Protein AF-0000000073184827 (afdb_homodimer)

Organism: 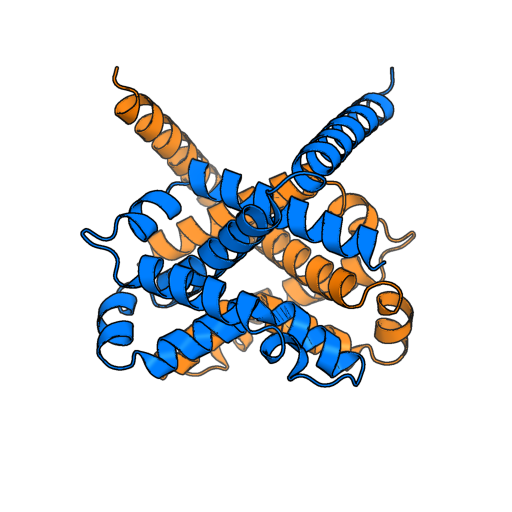Anisakis simplex (NCBI:txid6269)

Solvent-accessible surface area (backbone atoms only — not comparable to full-atom values): 14728 Å² total; per-residue (Å²): 130,51,72,65,51,53,52,48,50,51,47,45,48,50,45,46,48,45,47,57,52,51,70,54,93,42,69,62,55,29,52,47,27,39,32,45,53,34,35,50,48,52,40,50,55,37,37,85,47,28,66,60,44,38,70,77,38,46,66,64,46,50,52,53,34,52,48,56,59,40,38,59,61,33,50,31,21,52,75,70,70,40,71,56,58,54,68,70,67,38,54,67,58,51,51,51,42,46,53,46,40,46,35,46,76,64,31,77,89,37,46,52,40,61,53,49,67,35,65,74,48,39,44,52,33,45,46,38,29,49,52,43,50,54,48,52,40,61,70,72,80,132,51,73,64,52,53,53,48,50,50,46,46,47,50,46,47,48,45,47,56,51,50,71,50,94,43,66,62,55,30,51,45,28,38,32,44,53,35,35,52,47,51,40,53,54,38,38,88,46,29,67,61,43,40,70,76,37,46,65,63,47,49,50,52,34,51,48,57,57,42,38,60,61,35,51,32,21,52,74,70,70,40,71,56,60,55,67,71,66,38,54,67,57,52,50,53,42,47,52,45,42,47,37,46,76,62,30,78,90,38,46,52,40,62,54,49,68,35,63,73,48,38,44,53,32,46,44,39,28,49,52,43,49,53,48,51,39,60,72,72,79

InterPro domains:
  IPR007866 TRIC channel [PF05197] (48-138)
  IPR007866 TRIC channel [PTHR12454] (13-138)

Structure (mmCIF, N/CA/C/O backbone):
data_AF-0000000073184827-model_v1
#
loop_
_entity.id
_entity.type
_entity.pdbx_description
1 polymer 'Trimeric intracellular cation channel type B'
#
loop_
_atom_site.group_PDB
_atom_site.id
_atom_site.type_symbol
_atom_site.label_atom_id
_atom_site.label_alt_id
_atom_site.label_comp_id
_atom_site.label_asym_id
_atom_site.label_entity_id
_atom_site.label_seq_id
_atom_site.pdbx_PDB_ins_code
_atom_site.Cartn_x
_atom_site.Cartn_y
_atom_site.Cartn_z
_atom_site.occupancy
_atom_site.B_iso_or_equiv
_atom_site.auth_seq_id
_atom_site.auth_c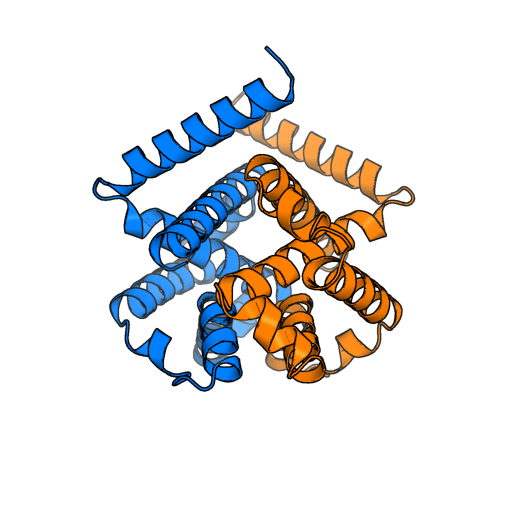omp_id
_atom_site.auth_asym_id
_atom_site.auth_atom_id
_atom_site.pdbx_PDB_model_num
ATOM 1 N N . MET A 1 1 ? 21.312 8.57 28.984 1 40.38 1 MET A N 1
ATOM 2 C CA . MET A 1 1 ? 20.766 8.773 27.656 1 40.38 1 MET A CA 1
ATOM 3 C C . MET A 1 1 ? 19.375 8.141 27.531 1 40.38 1 MET A C 1
ATOM 5 O O . MET A 1 1 ? 19.234 6.926 27.688 1 40.38 1 MET A O 1
ATOM 9 N N . SER A 1 2 ? 18.328 8.914 27.562 1 51.22 2 SER A N 1
ATOM 10 C CA . SER A 1 2 ? 16.953 8.445 27.688 1 51.22 2 SER A CA 1
ATOM 11 C C . SER A 1 2 ? 16.516 7.66 26.469 1 51.22 2 SER A C 1
ATOM 13 O O . SER A 1 2 ? 17.125 7.785 25.391 1 51.22 2 SER A O 1
ATOM 15 N N . LEU A 1 3 ? 15.703 6.738 26.703 1 51.06 3 LEU A N 1
ATOM 16 C CA . LEU A 1 3 ? 15.125 5.922 25.641 1 51.06 3 LEU A CA 1
ATOM 17 C C . LEU A 1 3 ? 14.727 6.785 24.453 1 51.06 3 LEU A C 1
ATOM 19 O O . LEU A 1 3 ? 14.898 6.383 23.297 1 51.06 3 LEU A O 1
ATOM 23 N N . VAL A 1 4 ? 14.312 7.965 24.781 1 53.03 4 VAL A N 1
ATOM 24 C CA . VAL A 1 4 ? 13.93 8.914 23.734 1 53.03 4 VAL A CA 1
ATOM 25 C C . VAL A 1 4 ? 15.164 9.375 22.969 1 53.03 4 VAL A C 1
ATOM 27 O O . VAL A 1 4 ? 15.133 9.484 21.75 1 53.03 4 VAL A O 1
ATOM 30 N N . ASP A 1 5 ? 16.219 9.523 23.641 1 52.28 5 ASP A N 1
ATOM 31 C CA . ASP A 1 5 ? 17.469 9.961 23 1 52.28 5 ASP A CA 1
ATOM 32 C C . ASP A 1 5 ? 18.047 8.859 22.125 1 52.28 5 ASP A C 1
ATOM 34 O O . ASP A 1 5 ? 18.578 9.133 21.047 1 52.28 5 ASP A O 1
ATOM 38 N N . SER A 1 6 ? 17.953 7.742 22.547 1 51.34 6 SER A N 1
ATOM 39 C CA . SER A 1 6 ? 18.422 6.605 21.75 1 51.34 6 SER A CA 1
ATOM 40 C C . SER A 1 6 ? 17.578 6.406 20.5 1 51.34 6 SER A C 1
ATOM 42 O O . SER A 1 6 ? 18.094 6.145 19.422 1 51.34 6 SER A O 1
ATOM 44 N N . PHE A 1 7 ? 16.375 6.574 20.688 1 51.59 7 PHE A N 1
ATOM 45 C CA . PHE A 1 7 ? 15.453 6.48 19.562 1 51.59 7 PHE A CA 1
ATOM 46 C C . PHE A 1 7 ? 15.688 7.613 18.578 1 51.59 7 PHE A C 1
ATOM 48 O O . PHE A 1 7 ? 15.625 7.406 17.359 1 51.59 7 PHE A O 1
ATOM 55 N N . ARG A 1 8 ? 15.969 8.805 18.969 1 55.53 8 ARG A N 1
ATOM 56 C CA . ARG A 1 8 ? 16.281 9.945 18.109 1 55.53 8 ARG A CA 1
ATOM 57 C C . ARG A 1 8 ? 17.594 9.711 17.359 1 55.53 8 ARG A C 1
ATOM 59 O O . ARG A 1 8 ? 17.703 10.047 16.188 1 55.53 8 ARG A O 1
ATOM 66 N N . VAL A 1 9 ? 18.562 9.25 18.016 1 54.84 9 VAL A N 1
ATOM 67 C CA . VAL A 1 9 ? 19.859 8.984 17.391 1 54.84 9 VAL A CA 1
ATOM 68 C C . VAL A 1 9 ? 19.703 7.902 16.328 1 54.84 9 VAL A C 1
ATOM 70 O O . VAL A 1 9 ? 20.266 8.008 15.227 1 54.84 9 VAL A O 1
ATOM 73 N N . ASP A 1 10 ? 18.969 6.965 16.609 1 53.34 10 ASP A N 1
ATOM 74 C CA . ASP A 1 10 ? 18.766 5.91 15.617 1 53.34 10 ASP A CA 1
ATOM 75 C C . ASP A 1 10 ? 17.953 6.422 14.43 1 53.34 10 ASP A C 1
ATOM 77 O O . ASP A 1 10 ? 18.219 6.047 13.289 1 53.34 10 ASP A O 1
ATOM 81 N N . GLN A 1 11 ? 17.031 7.285 14.75 1 52.72 11 GLN A N 1
ATOM 82 C CA . GLN A 1 11 ? 16.312 7.945 13.664 1 52.72 11 GLN A CA 1
ATOM 83 C C . GLN A 1 11 ? 17.25 8.844 12.859 1 52.72 11 GLN A C 1
ATOM 85 O O . GLN A 1 11 ? 17.156 8.906 11.633 1 52.72 11 GLN A O 1
ATOM 90 N N . GLU A 1 12 ? 18.109 9.57 13.578 1 55.16 12 GLU A N 1
ATOM 91 C CA . GLU A 1 12 ? 19.078 10.422 12.906 1 55.16 12 GLU A CA 1
ATOM 92 C C . GLU A 1 12 ? 20.062 9.586 12.086 1 55.16 12 GLU A C 1
ATOM 94 O O . GLU A 1 12 ? 20.453 9.977 10.984 1 55.16 12 GLU A O 1
ATOM 99 N N . ILE A 1 13 ? 20.469 8.523 12.609 1 51.62 13 ILE A N 1
ATOM 100 C CA . ILE A 1 13 ? 21.359 7.645 11.859 1 51.62 13 ILE A CA 1
ATOM 101 C C . ILE A 1 13 ? 20.609 7.086 10.641 1 51.62 13 ILE A C 1
ATOM 103 O O . ILE A 1 13 ? 21.172 7.016 9.547 1 51.62 13 ILE A O 1
ATOM 107 N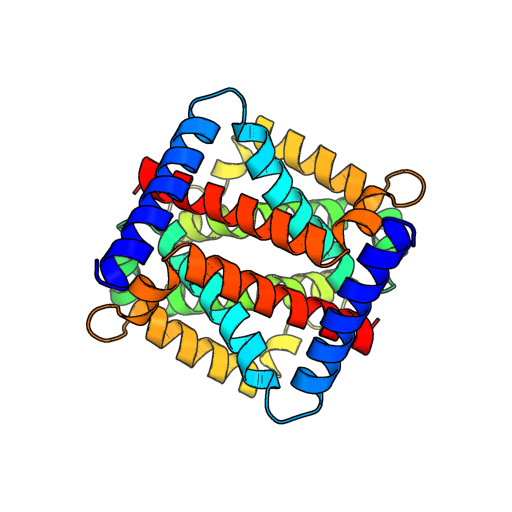 N . LEU A 1 14 ? 19.422 6.648 10.922 1 50.12 14 LEU A N 1
ATOM 108 C CA . LEU A 1 14 ? 18.641 6.156 9.797 1 50.12 14 LEU A CA 1
ATOM 109 C C . LEU A 1 14 ? 18.359 7.277 8.797 1 50.12 14 LEU A C 1
ATOM 111 O O . LEU A 1 14 ? 18.453 7.074 7.586 1 50.12 14 LEU A O 1
ATOM 115 N N . LEU A 1 15 ? 18.078 8.484 9.305 1 52.5 15 LEU A N 1
ATOM 116 C CA . LEU A 1 15 ? 17.891 9.625 8.414 1 52.5 15 LEU A CA 1
ATOM 117 C C . LEU A 1 15 ? 19.219 10.023 7.766 1 52.5 15 LEU A C 1
ATOM 119 O O . LEU A 1 15 ? 19.266 10.367 6.582 1 52.5 15 LEU A O 1
ATOM 123 N N . ASN A 1 16 ? 20.172 10.109 8.555 1 54.19 16 ASN A N 1
ATOM 124 C CA . ASN A 1 16 ? 21.469 10.414 7.977 1 54.19 16 ASN A CA 1
ATOM 125 C C . ASN A 1 16 ? 21.922 9.328 6.996 1 54.19 16 ASN A C 1
ATOM 127 O O . ASN A 1 16 ? 22.484 9.633 5.945 1 54.19 16 ASN A O 1
ATOM 131 N N . ALA A 1 17 ? 21.75 8.117 7.402 1 47.59 17 ALA A N 1
ATOM 132 C CA . ALA A 1 17 ? 22.047 7.047 6.449 1 47.59 17 ALA A CA 1
ATOM 133 C C . ALA A 1 17 ? 21.141 7.137 5.227 1 47.59 17 ALA A C 1
ATOM 135 O O . ALA A 1 17 ? 21.578 6.902 4.098 1 47.59 17 ALA A O 1
ATOM 136 N N . ALA A 1 18 ? 19.891 7.414 5.492 1 48.22 18 ALA A N 1
ATOM 137 C CA . ALA A 1 18 ? 18.984 7.68 4.375 1 48.22 18 ALA A CA 1
ATOM 138 C C . ALA A 1 18 ? 19.453 8.891 3.574 1 48.22 18 ALA A C 1
ATOM 140 O O . ALA A 1 18 ? 19.422 8.875 2.342 1 48.22 18 ALA A O 1
ATOM 141 N N . SER A 1 19 ? 19.797 9.984 4.195 1 50.28 19 SER A N 1
ATOM 142 C CA . SER A 1 19 ? 20.344 11.148 3.504 1 50.28 19 SER A CA 1
ATOM 143 C C . SER A 1 19 ? 21.578 10.789 2.691 1 50.28 19 SER A C 1
ATOM 145 O O . SER A 1 19 ? 21.781 11.305 1.591 1 50.28 19 SER A O 1
ATOM 147 N N . ARG A 1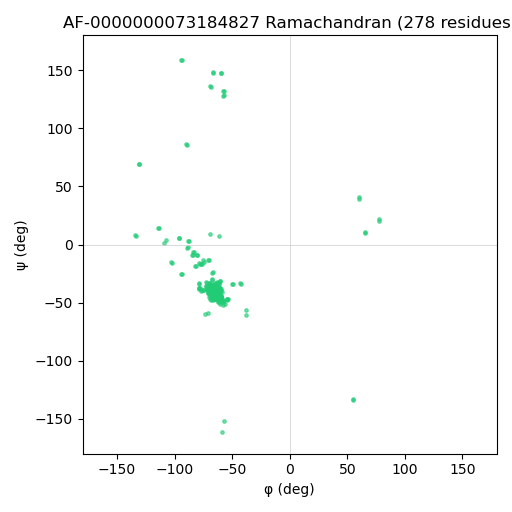 20 ? 22.5 10.148 3.305 1 44.34 20 ARG A N 1
ATOM 148 C CA . ARG A 1 20 ? 23.703 9.734 2.576 1 44.34 20 ARG A CA 1
ATOM 149 C C . ARG A 1 20 ? 23.344 8.766 1.454 1 44.34 20 ARG A C 1
ATOM 151 O O . ARG A 1 20 ? 23.906 8.844 0.358 1 44.34 20 ARG A O 1
ATOM 158 N N . VAL A 1 21 ? 22.578 7.828 1.717 1 46.47 21 VAL A N 1
ATOM 159 C CA . VAL A 1 21 ? 22.172 6.906 0.662 1 46.47 21 VAL A CA 1
ATOM 160 C C . VAL A 1 21 ? 21.375 7.652 -0.403 1 46.47 21 VAL A C 1
ATOM 162 O O . VAL A 1 21 ? 21.453 7.336 -1.591 1 46.47 21 VAL A O 1
ATOM 165 N N . GLN A 1 22 ? 20.609 8.703 -0.053 1 45.56 22 GLN A N 1
ATOM 166 C CA . GLN A 1 22 ? 19.812 9.508 -0.982 1 45.56 22 GLN A CA 1
ATOM 167 C C . GLN A 1 22 ? 20.719 10.414 -1.819 1 45.56 22 GLN A C 1
ATOM 169 O O . GLN A 1 22 ? 20.359 10.781 -2.941 1 45.56 22 GLN A O 1
ATOM 174 N N . ARG A 1 23 ? 21.516 11.328 -1.162 1 45.41 23 ARG A N 1
ATOM 175 C CA . ARG A 1 23 ? 22.359 12.141 -2.027 1 45.41 23 ARG A CA 1
ATOM 176 C C . ARG A 1 23 ? 22.906 11.32 -3.191 1 45.41 23 ARG A C 1
ATOM 178 O O . ARG A 1 23 ? 23.172 11.859 -4.266 1 45.41 23 ARG A O 1
ATOM 185 N N . LEU A 1 24 ? 23.641 10.297 -2.975 1 44.91 24 LEU A N 1
ATOM 186 C CA . LEU A 1 24 ? 24.188 9.727 -4.203 1 44.91 24 LEU A CA 1
ATOM 187 C C . LEU A 1 24 ? 23.078 9.352 -5.168 1 44.91 24 LEU A C 1
ATOM 189 O O . LEU A 1 24 ? 21.906 9.336 -4.793 1 44.91 24 LEU A O 1
ATOM 193 N N . LYS A 1 25 ? 23.266 8.203 -6.199 1 45.34 25 LYS A N 1
ATOM 194 C CA . LYS A 1 25 ? 22.797 7.457 -7.359 1 45.34 25 LYS A CA 1
ATOM 195 C C . LYS A 1 25 ? 21.547 6.645 -7.023 1 45.34 25 LYS A C 1
ATOM 197 O O . LYS A 1 25 ? 21.062 5.879 -7.852 1 45.34 25 LYS A O 1
ATOM 202 N N . MET A 1 26 ? 20.734 6.684 -5.812 1 51.38 26 MET A N 1
ATOM 203 C CA . MET A 1 26 ? 19.984 5.531 -5.324 1 51.38 26 MET A CA 1
ATOM 204 C C . MET A 1 26 ? 18.484 5.75 -5.508 1 51.38 26 MET A C 1
ATOM 206 O O . MET A 1 26 ? 17.672 4.949 -5.039 1 51.38 26 MET A O 1
ATOM 210 N N . PHE A 1 27 ? 17.938 6.758 -6.035 1 57 27 PHE A N 1
ATOM 211 C CA . PHE A 1 27 ? 16.547 7.094 -6.273 1 57 27 PHE A CA 1
ATOM 212 C C . PHE A 1 27 ? 15.82 5.938 -6.941 1 57 27 PHE A C 1
ATOM 214 O O . PHE A 1 27 ? 14.703 5.59 -6.551 1 57 27 PHE A O 1
ATOM 221 N N . PRO A 1 28 ? 16.594 5.266 -7.766 1 67.75 28 PRO A N 1
ATOM 222 C CA . PRO A 1 28 ? 15.773 4.27 -8.461 1 67.75 28 PRO A CA 1
ATOM 223 C C . PRO A 1 28 ? 15.5 3.035 -7.605 1 67.75 28 PRO A C 1
ATOM 225 O O . PRO A 1 28 ? 14.477 2.363 -7.801 1 67.75 28 PRO A O 1
ATOM 228 N N . TYR A 1 29 ? 16.297 2.861 -6.5 1 78.44 29 TYR A N 1
ATOM 229 C CA . TYR A 1 29 ? 16.141 1.618 -5.75 1 78.44 29 TYR A CA 1
ATOM 230 C C . TYR A 1 29 ? 14.914 1.679 -4.844 1 78.44 29 TYR A C 1
ATOM 232 O O . TYR A 1 29 ? 14.195 0.687 -4.691 1 78.44 29 TYR A O 1
ATOM 240 N N . PHE A 1 30 ? 14.688 2.885 -4.371 1 83.88 30 PHE A N 1
ATOM 241 C CA . PHE A 1 30 ? 13.531 3.018 -3.486 1 83.88 30 PHE A CA 1
ATOM 242 C C . PHE A 1 30 ? 12.234 2.873 -4.266 1 83.88 30 PHE A C 1
ATOM 244 O O . PHE A 1 30 ? 11.281 2.246 -3.789 1 83.88 30 PHE A O 1
ATOM 251 N N . ASP A 1 31 ? 12.281 3.402 -5.453 1 87.94 31 ASP A N 1
ATOM 252 C CA . ASP A 1 31 ? 11.109 3.268 -6.312 1 87.94 31 ASP A CA 1
ATOM 253 C C . ASP A 1 31 ? 10.898 1.815 -6.738 1 87.94 31 ASP A C 1
ATOM 255 O O . ASP A 1 31 ? 9.766 1.339 -6.809 1 87.94 31 ASP A O 1
ATOM 259 N N . ILE A 1 32 ? 11.977 1.186 -6.945 1 92.19 32 ILE A N 1
ATOM 260 C CA . ILE A 1 32 ? 11.922 -0.212 -7.359 1 92.19 32 ILE A CA 1
ATOM 261 C C . ILE A 1 32 ? 11.305 -1.056 -6.246 1 92.19 32 ILE A C 1
ATOM 263 O O . ILE A 1 32 ? 10.453 -1.908 -6.504 1 92.19 32 ILE A O 1
ATOM 267 N N . ALA A 1 33 ? 11.758 -0.78 -5.047 1 91.5 33 ALA A N 1
ATOM 268 C CA . ALA A 1 33 ? 11.211 -1.516 -3.912 1 91.5 33 ALA A CA 1
ATOM 269 C C . ALA A 1 33 ? 9.703 -1.305 -3.801 1 91.5 33 ALA A C 1
ATOM 271 O O . ALA A 1 33 ? 8.945 -2.26 -3.592 1 91.5 33 ALA A O 1
ATOM 272 N N . HIS A 1 34 ? 9.297 -0.054 -3.932 1 90.5 34 HIS A N 1
ATOM 273 C CA . HIS A 1 34 ? 7.875 0.279 -3.889 1 90.5 34 HIS A CA 1
ATOM 274 C C . HIS A 1 34 ? 7.109 -0.432 -5 1 90.5 34 HIS A C 1
ATOM 276 O O . HIS A 1 34 ? 6.074 -1.051 -4.746 1 90.5 34 HIS A O 1
ATOM 282 N N . TYR A 1 35 ? 7.645 -0.425 -6.16 1 94.19 35 TYR A N 1
ATOM 283 C CA . TYR A 1 35 ? 6.961 -1.03 -7.301 1 94.19 35 TYR A CA 1
ATOM 284 C C . TYR A 1 35 ? 6.906 -2.547 -7.16 1 94.19 35 TYR A C 1
ATOM 286 O O . TYR A 1 35 ? 5.918 -3.176 -7.543 1 94.19 35 TYR A O 1
ATOM 294 N N . ILE A 1 36 ? 7.926 -3.137 -6.664 1 94.88 36 ILE A N 1
ATOM 295 C CA . ILE A 1 36 ? 7.938 -4.578 -6.441 1 94.88 36 ILE A CA 1
ATOM 296 C C . ILE A 1 36 ? 6.848 -4.949 -5.434 1 94.88 36 ILE A C 1
ATOM 298 O O . ILE A 1 36 ? 6.047 -5.852 -5.684 1 94.88 36 ILE A O 1
ATOM 302 N N . LEU A 1 37 ? 6.77 -4.242 -4.387 1 92.62 37 LEU A N 1
ATOM 303 C CA . LEU A 1 37 ? 5.816 -4.547 -3.322 1 92.62 37 LEU A CA 1
ATOM 304 C C . LEU A 1 37 ? 4.383 -4.422 -3.826 1 92.62 37 LEU A C 1
ATOM 306 O O . LEU A 1 37 ? 3.537 -5.27 -3.523 1 92.62 37 LEU A O 1
ATOM 310 N N . MET A 1 38 ? 4.109 -3.436 -4.598 1 93.19 38 MET A N 1
ATOM 311 C CA . MET A 1 38 ? 2.758 -3.236 -5.105 1 93.19 38 MET A CA 1
ATOM 312 C C . MET A 1 38 ? 2.4 -4.305 -6.133 1 93.19 38 MET A C 1
ATOM 314 O O . MET A 1 38 ? 1.287 -4.832 -6.129 1 93.19 38 MET A O 1
ATOM 318 N N . SER A 1 39 ? 3.357 -4.605 -6.98 1 95.06 39 SER A N 1
ATOM 319 C CA . SER A 1 39 ? 3.105 -5.602 -8.016 1 95.06 39 SER A CA 1
ATOM 320 C C . SER A 1 39 ? 2.902 -6.988 -7.414 1 95.06 39 SER A C 1
ATOM 322 O O . SER A 1 39 ? 2.014 -7.73 -7.836 1 95.06 39 SER A O 1
ATOM 324 N N . ILE A 1 40 ? 3.719 -7.32 -6.434 1 93.25 40 ILE A N 1
ATOM 325 C CA . ILE A 1 40 ? 3.551 -8.602 -5.762 1 93.25 40 ILE A CA 1
ATOM 326 C C . ILE A 1 40 ? 2.205 -8.641 -5.043 1 93.25 40 ILE A C 1
ATOM 328 O O . ILE A 1 40 ? 1.537 -9.672 -5.008 1 93.25 40 ILE A O 1
ATOM 332 N N . GLY A 1 41 ? 1.846 -7.52 -4.508 1 91.75 41 GLY A N 1
ATOM 333 C CA . GLY A 1 41 ? 0.548 -7.422 -3.857 1 91.75 41 GLY A CA 1
ATOM 334 C C . GLY A 1 41 ? -0.608 -7.742 -4.785 1 91.75 41 GLY A C 1
ATOM 335 O O . GLY A 1 41 ? -1.512 -8.5 -4.422 1 91.75 41 GLY A O 1
ATOM 336 N N . VAL A 1 42 ? -0.586 -7.191 -5.902 1 92.75 42 VAL A N 1
ATOM 337 C CA . VAL A 1 42 ? -1.639 -7.434 -6.883 1 92.75 42 VAL A CA 1
ATOM 338 C C . VAL A 1 42 ? -1.651 -8.906 -7.277 1 92.75 42 VAL A C 1
ATOM 340 O O . VAL A 1 42 ? -2.717 -9.523 -7.375 1 92.75 42 VAL A O 1
ATOM 343 N N . ARG A 1 43 ? -0.441 -9.43 -7.469 1 93.06 43 ARG A N 1
ATOM 344 C CA . ARG A 1 43 ? -0.331 -10.828 -7.859 1 93.06 43 ARG A CA 1
ATOM 345 C C . ARG A 1 43 ? -0.886 -11.742 -6.773 1 93.06 43 ARG A C 1
ATOM 347 O O . ARG A 1 43 ? -1.601 -12.703 -7.066 1 93.06 43 ARG A O 1
ATOM 354 N N . GLU A 1 44 ? -0.576 -11.453 -5.559 1 89.12 44 GLU A N 1
ATOM 355 C CA . GLU A 1 44 ? -1.035 -12.266 -4.438 1 89.12 44 GLU A CA 1
ATOM 356 C C . GLU A 1 44 ? -2.541 -12.125 -4.234 1 89.12 44 GLU A C 1
ATOM 358 O O . GLU A 1 44 ? -3.209 -13.078 -3.824 1 89.12 44 GLU A O 1
ATOM 363 N N . ASP A 1 45 ? -3.064 -11.008 -4.5 1 88.06 45 ASP A N 1
ATOM 364 C CA . ASP A 1 45 ? -4.5 -10.789 -4.359 1 88.06 45 ASP A CA 1
ATOM 365 C C . ASP A 1 45 ? -5.285 -11.602 -5.391 1 88.06 45 ASP A C 1
ATOM 367 O O . ASP A 1 45 ? -6.434 -11.977 -5.148 1 88.06 45 ASP A O 1
ATOM 371 N N . LEU A 1 46 ? -4.652 -11.805 -6.484 1 87.44 46 LEU A N 1
ATOM 372 C CA . LEU A 1 46 ? -5.266 -12.625 -7.52 1 87.44 46 LEU A CA 1
ATOM 373 C C . LEU A 1 46 ? -5.094 -14.109 -7.211 1 87.44 46 LEU A C 1
ATOM 375 O O . LEU A 1 46 ? -5.695 -14.961 -7.871 1 87.44 46 LEU A O 1
ATOM 379 N N . ALA A 1 47 ? -4.293 -14.344 -6.219 1 79.94 47 ALA A N 1
ATOM 380 C CA . ALA A 1 47 ? -4.094 -15.688 -5.691 1 79.94 47 ALA A CA 1
ATOM 381 C C . ALA A 1 47 ? -3.672 -16.656 -6.797 1 79.94 47 ALA A C 1
ATOM 383 O O . ALA A 1 47 ? -2.762 -16.359 -7.574 1 79.94 47 ALA A O 1
ATOM 384 N N . SER A 1 48 ? -4.281 -17.844 -6.906 1 80.69 48 SER A N 1
ATOM 385 C 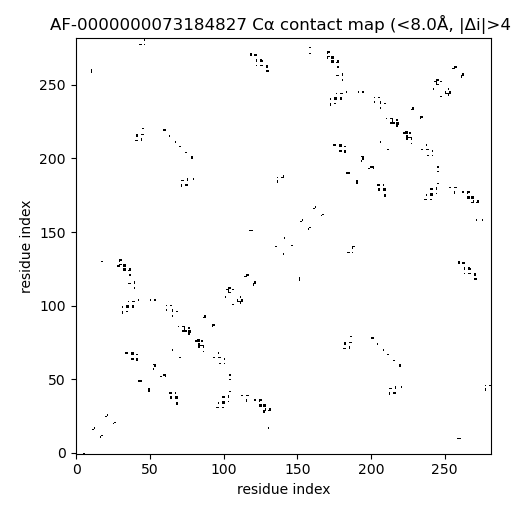CA . SER A 1 48 ? -3.9 -18.906 -7.832 1 80.69 48 SER A CA 1
ATOM 386 C C . SER A 1 48 ? -4.234 -18.531 -9.273 1 80.69 48 SER A C 1
ATOM 388 O O . SER A 1 48 ? -3.672 -19.094 -10.211 1 80.69 48 SER A O 1
ATOM 390 N N . GLY A 1 49 ? -5.016 -17.516 -9.461 1 82.69 49 GLY A N 1
ATOM 391 C CA . GLY A 1 49 ? -5.438 -17.141 -10.805 1 82.69 49 GLY A CA 1
ATOM 392 C C . GLY A 1 49 ? -4.586 -16.047 -11.422 1 82.69 49 GLY A C 1
ATOM 393 O O . GLY A 1 49 ? -4.801 -15.664 -12.57 1 82.69 49 GLY A O 1
ATOM 394 N N . ALA A 1 50 ? -3.535 -15.695 -10.688 1 89.81 50 ALA A N 1
ATOM 395 C CA . ALA A 1 50 ? -2.764 -14.539 -11.117 1 89.81 50 ALA A CA 1
ATOM 396 C C . ALA A 1 50 ? -2.057 -14.805 -12.445 1 89.81 50 ALA A C 1
ATOM 398 O O . ALA A 1 50 ? -2.105 -13.984 -13.359 1 89.81 50 ALA A O 1
ATOM 399 N N . SER A 1 51 ? -1.414 -15.93 -12.578 1 89.31 51 SER A N 1
ATOM 400 C CA . SER A 1 51 ? -0.656 -16.25 -13.781 1 89.31 51 SER A CA 1
ATOM 401 C C . SER A 1 51 ? -1.573 -16.391 -14.984 1 89.31 51 SER A C 1
ATOM 403 O O . SER A 1 51 ? -1.285 -15.859 -16.062 1 89.31 51 SER A O 1
ATOM 405 N N . ILE A 1 52 ? -2.654 -17.125 -14.812 1 90.75 52 ILE A N 1
ATOM 406 C CA . ILE A 1 52 ? -3.602 -17.328 -15.906 1 90.75 52 ILE A CA 1
ATOM 407 C C . ILE A 1 52 ? -4.211 -15.992 -16.312 1 90.75 52 ILE A C 1
ATOM 409 O O . ILE A 1 52 ? -4.273 -15.672 -17.5 1 90.75 52 ILE A O 1
ATOM 413 N N . PHE A 1 53 ? -4.598 -15.219 -15.352 1 92.25 53 PHE A N 1
ATOM 414 C CA . PHE A 1 53 ? -5.219 -13.93 -15.625 1 92.25 53 PHE A CA 1
ATOM 415 C C . PHE A 1 53 ? -4.258 -13.016 -16.375 1 92.25 53 PHE A C 1
ATOM 417 O O . PHE A 1 53 ? -4.641 -12.375 -17.359 1 92.25 53 PHE A O 1
ATOM 424 N N . SER A 1 54 ? -3.014 -12.883 -15.883 1 93.31 54 SER A N 1
ATOM 425 C CA . SER A 1 54 ? -2.041 -11.977 -16.484 1 93.31 54 SER A CA 1
ATOM 426 C C . SER A 1 54 ? -1.748 -12.352 -17.922 1 93.31 54 SER A C 1
ATOM 428 O O . SER A 1 54 ? -1.444 -11.492 -18.75 1 93.31 54 SER A O 1
ATOM 430 N N . ARG A 1 55 ? -1.796 -13.594 -18.297 1 94.38 55 ARG A N 1
ATOM 431 C CA . ARG A 1 55 ? -1.553 -14.062 -19.656 1 94.38 55 ARG A CA 1
ATOM 432 C C . ARG A 1 55 ? -2.775 -13.836 -20.531 1 94.38 55 ARG A C 1
ATOM 434 O O . ARG A 1 55 ? -2.643 -13.469 -21.703 1 94.38 55 ARG A O 1
ATOM 441 N N . LYS A 1 56 ? -3.965 -14.016 -20.016 1 94.81 56 LYS A N 1
ATOM 442 C CA . LYS A 1 56 ? -5.199 -13.852 -20.781 1 94.81 56 LYS A CA 1
ATOM 443 C C . LYS A 1 56 ? -5.555 -12.375 -20.938 1 94.81 56 LYS A C 1
ATOM 445 O O . LYS A 1 56 ? -6.117 -11.969 -21.953 1 94.81 56 LYS A O 1
ATOM 450 N N . HIS A 1 57 ? -5.289 -11.625 -19.859 1 94.44 57 HIS A N 1
ATOM 451 C CA . HIS A 1 57 ? -5.629 -10.211 -19.812 1 94.44 57 HIS A CA 1
ATOM 452 C C . HIS A 1 57 ? -4.445 -9.375 -19.344 1 94.44 57 HIS A C 1
ATOM 454 O O . HIS A 1 57 ? -4.523 -8.711 -18.312 1 94.44 57 HIS A O 1
ATOM 460 N N . PRO A 1 58 ? -3.367 -9.234 -20.125 1 94.94 58 PRO A N 1
ATOM 461 C CA . PRO A 1 58 ? -2.148 -8.547 -19.703 1 94.94 58 PRO A CA 1
ATOM 462 C C . PRO A 1 58 ? -2.363 -7.047 -19.484 1 94.94 58 PRO A C 1
ATOM 464 O O . PRO A 1 58 ? -1.797 -6.469 -18.562 1 94.94 58 PRO A O 1
ATOM 467 N N . LEU A 1 59 ? -3.219 -6.434 -20.281 1 95.69 59 LEU A N 1
ATOM 468 C CA . LEU A 1 59 ? -3.447 -5 -20.156 1 95.69 59 LEU A CA 1
ATOM 469 C C . LEU A 1 59 ? -4.191 -4.676 -18.859 1 95.69 59 LEU A C 1
ATOM 471 O O . LEU A 1 59 ? -3.879 -3.689 -18.188 1 95.69 59 LEU A O 1
ATOM 475 N N . SER A 1 60 ? -5.238 -5.477 -18.578 1 94.75 60 SER A N 1
ATOM 476 C CA . SER A 1 60 ? -5.98 -5.285 -17.344 1 94.75 60 SER A CA 1
ATOM 477 C C . SER A 1 60 ? -5.078 -5.48 -16.125 1 94.75 60 SER A C 1
ATOM 479 O O . SER A 1 60 ? -5.16 -4.727 -15.156 1 94.75 60 SER A O 1
ATOM 481 N N . CYS A 1 61 ? -4.219 -6.441 -16.203 1 95.56 61 CYS A N 1
ATOM 482 C CA . CYS A 1 61 ? -3.275 -6.719 -15.133 1 95.56 61 CYS A CA 1
ATOM 483 C C . CYS A 1 61 ? -2.287 -5.57 -14.969 1 95.56 61 CYS A C 1
ATOM 485 O O . CYS A 1 61 ? -2.021 -5.137 -13.844 1 95.56 61 CYS A O 1
ATOM 487 N N . TRP A 1 62 ? -1.745 -5.094 -16.062 1 96.56 62 TRP A N 1
ATOM 488 C CA . TRP A 1 62 ? -0.813 -3.969 -16.062 1 96.56 62 TRP A CA 1
ATOM 489 C C . TRP A 1 62 ? -1.468 -2.719 -15.477 1 96.56 62 TRP A C 1
ATOM 491 O O . TRP A 1 62 ? -0.895 -2.057 -14.609 1 96.56 62 TRP A O 1
ATOM 501 N N . LEU A 1 63 ? -2.639 -2.418 -15.914 1 94.56 63 LEU A N 1
ATOM 502 C CA . LEU A 1 63 ? -3.342 -1.22 -15.469 1 94.56 63 LEU A CA 1
ATOM 503 C C . LEU A 1 63 ? -3.604 -1.269 -13.961 1 94.56 63 LEU A C 1
ATOM 505 O O . LEU A 1 63 ? -3.414 -0.272 -13.266 1 94.56 63 LEU A O 1
ATOM 509 N N . SER A 1 64 ? -4.02 -2.4 -13.5 1 94.44 64 SER A N 1
ATOM 510 C CA . SER A 1 64 ? -4.273 -2.557 -12.07 1 94.44 64 SER A CA 1
ATOM 511 C C . SER A 1 64 ? -2.996 -2.383 -11.258 1 94.44 64 SER A C 1
ATOM 513 O O . SER A 1 64 ? -3.008 -1.754 -10.203 1 94.44 64 SER A O 1
ATOM 515 N N . SER A 1 65 ? -1.934 -2.922 -11.742 1 95.94 65 SER A N 1
ATOM 516 C CA . SER A 1 65 ? -0.655 -2.795 -11.047 1 95.94 65 SER A CA 1
ATOM 517 C C . SER A 1 65 ? -0.176 -1.347 -11.031 1 95.94 65 SER A C 1
ATOM 519 O O . SER A 1 65 ? 0.35 -0.872 -10.023 1 95.94 65 SER A O 1
ATOM 521 N N . MET A 1 66 ? -0.355 -0.584 -12.156 1 94.44 66 MET A N 1
ATOM 522 C CA . MET A 1 66 ? 0.02 0.825 -12.219 1 94.44 66 MET A CA 1
ATOM 523 C C . MET A 1 66 ? -0.832 1.657 -11.266 1 94.44 66 MET A C 1
ATOM 525 O O . MET A 1 66 ? -0.319 2.547 -10.586 1 94.44 66 MET A O 1
ATOM 529 N N . LEU A 1 67 ? -2.104 1.319 -11.234 1 92.25 67 LEU A N 1
ATOM 530 C CA . LEU A 1 67 ? -3.002 2.035 -10.336 1 92.25 67 LEU A CA 1
ATOM 531 C C . LEU A 1 67 ? -2.584 1.845 -8.875 1 92.25 67 LEU A C 1
ATOM 533 O O . LEU A 1 67 ? -2.654 2.781 -8.078 1 92.25 67 LEU A O 1
ATOM 537 N N . MET A 1 68 ? -2.145 0.643 -8.602 1 93.81 68 MET A N 1
ATOM 538 C CA . MET A 1 68 ? -1.699 0.37 -7.234 1 93.81 68 MET A CA 1
ATOM 539 C C . MET A 1 68 ? -0.381 1.078 -6.941 1 93.81 68 MET A C 1
ATOM 541 O O . MET A 1 68 ? -0.183 1.6 -5.844 1 93.81 68 MET A O 1
ATOM 545 N N . CYS A 1 69 ? 0.495 1.123 -7.828 1 93 69 CYS A N 1
ATOM 546 C CA . CYS A 1 69 ? 1.799 1.754 -7.656 1 93 69 CYS A CA 1
ATOM 547 C C . CYS A 1 69 ? 1.655 3.258 -7.457 1 93 69 CYS A C 1
ATOM 549 O O . CYS A 1 69 ? 2.408 3.863 -6.691 1 93 69 CYS A O 1
ATOM 551 N N . PHE A 1 70 ? 0.671 3.842 -8.086 1 91.25 70 PHE A N 1
ATOM 552 C CA . PHE A 1 70 ? 0.534 5.293 -8.07 1 91.25 70 PHE A CA 1
ATOM 553 C C . PHE A 1 70 ? -0.734 5.711 -7.336 1 91.25 70 PHE A C 1
ATOM 555 O O . PHE A 1 70 ? -1.216 6.832 -7.5 1 91.25 70 PHE A O 1
ATOM 562 N N . ALA A 1 71 ? -1.301 4.801 -6.621 1 90.31 71 ALA A N 1
ATOM 563 C CA . ALA A 1 71 ? -2.57 5.027 -5.938 1 90.31 71 ALA A CA 1
ATOM 564 C C . ALA A 1 71 ? -2.498 6.27 -5.047 1 90.31 71 ALA A C 1
ATOM 566 O O . ALA A 1 71 ? -3.412 7.094 -5.051 1 90.31 71 ALA A O 1
ATOM 567 N N . GLY A 1 72 ? -1.463 6.426 -4.258 1 87.38 72 GLY A N 1
ATOM 568 C CA . GLY A 1 72 ? -1.301 7.566 -3.373 1 87.38 72 GLY A CA 1
ATOM 569 C C . GLY A 1 72 ? -1.306 8.898 -4.105 1 87.38 72 GLY A C 1
ATOM 570 O O . GLY A 1 72 ? -2.016 9.828 -3.713 1 87.38 72 GLY A O 1
ATOM 571 N N . SER A 1 73 ? -0.509 8.938 -5.113 1 86.38 73 SER A N 1
ATOM 572 C CA . SER A 1 73 ? -0.43 10.164 -5.895 1 86.38 73 SER A CA 1
ATOM 573 C C . SER A 1 73 ? -1.758 10.477 -6.578 1 86.38 73 SER A C 1
ATOM 575 O O . SER A 1 73 ? -2.178 11.633 -6.637 1 86.38 73 SER A O 1
ATOM 577 N N . PHE A 1 74 ? -2.422 9.492 -7.07 1 89.19 74 PHE A N 1
ATOM 578 C CA . PHE A 1 74 ? -3.715 9.648 -7.723 1 89.19 74 PHE A CA 1
ATOM 579 C C . PHE A 1 74 ? -4.742 10.227 -6.758 1 89.19 74 PHE A C 1
ATOM 581 O O . PHE A 1 74 ? -5.418 11.203 -7.074 1 89.19 74 PHE A O 1
ATOM 588 N N . LEU A 1 75 ? -4.832 9.648 -5.664 1 88.5 75 LEU A N 1
ATOM 589 C CA . LEU A 1 75 ? -5.836 10.055 -4.688 1 88.5 75 LEU A CA 1
ATOM 590 C C . LEU A 1 75 ? -5.535 11.445 -4.137 1 88.5 75 LEU A C 1
ATOM 592 O O . LEU A 1 75 ? -6.441 12.266 -3.992 1 88.5 75 LEU A O 1
ATOM 596 N N . ALA A 1 76 ? -4.305 11.719 -3.834 1 87.38 76 ALA A N 1
ATOM 597 C CA . ALA A 1 76 ? -3.92 13.023 -3.312 1 87.38 76 ALA A CA 1
ATOM 598 C C . ALA A 1 76 ? -4.242 14.133 -4.312 1 87.38 76 ALA A C 1
ATOM 600 O O . ALA A 1 76 ? -4.816 15.156 -3.947 1 87.38 76 ALA A O 1
ATOM 601 N N . ASN A 1 77 ? -3.854 13.922 -5.559 1 88 77 ASN A N 1
ATOM 602 C CA . ASN A 1 77 ? -4.152 14.906 -6.594 1 88 77 ASN A CA 1
ATOM 603 C C . ASN A 1 77 ? -5.656 15.094 -6.773 1 88 77 ASN A C 1
ATOM 605 O O . ASN A 1 77 ? -6.133 16.219 -6.949 1 88 77 ASN A O 1
ATOM 609 N N . PHE A 1 78 ? -6.402 14.062 -6.738 1 88.94 78 PHE A N 1
ATOM 610 C CA . PHE A 1 78 ? -7.855 14.109 -6.855 1 88.94 78 PHE A CA 1
ATOM 611 C C . PHE A 1 78 ? -8.461 14.906 -5.707 1 88.94 78 PHE A C 1
ATOM 613 O O . PHE A 1 78 ? -9.312 15.766 -5.93 1 88.94 78 PHE A O 1
ATOM 620 N N . LEU A 1 79 ? -7.992 14.672 -4.492 1 88.75 79 LEU A N 1
ATOM 621 C CA . LEU A 1 79 ? -8.547 15.32 -3.307 1 88.75 79 LEU A CA 1
ATOM 622 C C . LEU A 1 79 ? -8.148 16.781 -3.252 1 88.75 79 LEU A C 1
ATOM 624 O O . LEU A 1 79 ? -8.922 17.625 -2.797 1 88.75 79 LEU A O 1
ATOM 628 N N . LEU A 1 80 ? -6.996 17.047 -3.756 1 87.25 80 LEU A N 1
ATOM 629 C CA . LEU A 1 80 ? -6.492 18.406 -3.703 1 87.25 80 LEU A CA 1
ATOM 630 C C . LEU A 1 80 ? -6.93 19.203 -4.934 1 87.25 80 LEU A C 1
ATOM 632 O O . LEU A 1 80 ? -6.621 20.391 -5.059 1 87.25 80 LEU A O 1
ATOM 636 N N . GLY A 1 81 ? -7.625 18.516 -5.844 1 85.62 81 GLY A N 1
ATOM 637 C CA . GLY A 1 81 ? -8.094 19.188 -7.047 1 85.62 81 GLY A CA 1
ATOM 638 C C . GLY A 1 81 ? -7.004 19.391 -8.086 1 85.62 81 GLY A C 1
ATOM 639 O O . GLY A 1 81 ? -7.066 20.328 -8.891 1 85.62 81 GLY A O 1
ATOM 640 N N . GLU A 1 82 ? -6.023 18.625 -7.98 1 84.5 82 GLU A N 1
ATOM 641 C CA . GLU A 1 82 ? -4.926 18.656 -8.938 1 84.5 82 GLU A CA 1
ATOM 642 C C . GLU A 1 82 ? -5.125 17.625 -10.047 1 84.5 82 GLU A C 1
ATOM 644 O O . GLU A 1 82 ? -5.93 16.703 -9.898 1 84.5 82 GLU A O 1
ATOM 649 N N . PRO A 1 83 ? -4.473 17.828 -11.18 1 84.62 83 PRO A N 1
ATOM 650 C CA . PRO A 1 83 ? -4.598 16.844 -12.25 1 84.62 83 PRO A CA 1
ATOM 651 C C . PRO A 1 83 ? -4.176 15.445 -11.805 1 84.62 83 PRO 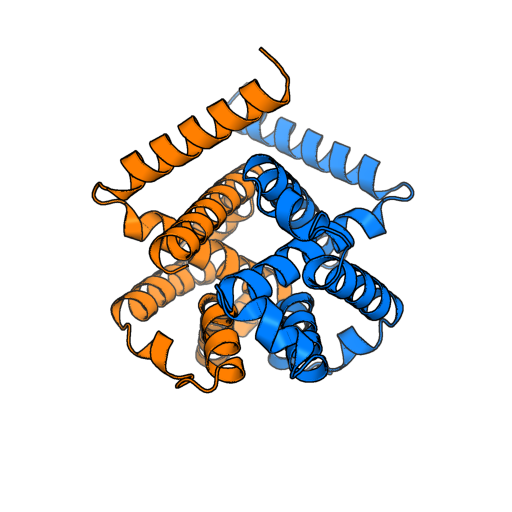A C 1
ATOM 653 O O . PRO A 1 83 ? -3.078 15.266 -11.273 1 84.62 83 PRO A O 1
ATOM 656 N N . VAL A 1 84 ? -5.082 14.523 -12.078 1 81.62 84 VAL A N 1
ATOM 657 C CA . VAL A 1 84 ? -4.867 13.141 -11.664 1 81.62 84 VAL A CA 1
ATOM 658 C C . VAL A 1 84 ? -3.846 12.477 -12.586 1 81.62 84 VAL A C 1
ATOM 660 O O . VAL A 1 84 ? -3.25 11.461 -12.227 1 81.62 84 VAL A O 1
ATOM 663 N N . ILE A 1 85 ? -3.572 13.102 -13.68 1 77.94 85 ILE A N 1
ATOM 664 C CA . ILE A 1 85 ? -2.705 12.492 -14.68 1 77.94 85 ILE A CA 1
ATOM 665 C C . ILE A 1 85 ? -1.248 12.836 -14.383 1 77.94 85 ILE A C 1
ATOM 667 O O . ILE A 1 85 ? -0.335 12.312 -15.023 1 77.94 85 ILE A O 1
ATOM 671 N N . ALA A 1 86 ? -1.001 13.477 -13.398 1 74.25 86 ALA A N 1
ATOM 672 C CA . ALA A 1 86 ? 0.333 13.969 -13.078 1 74.25 86 ALA A CA 1
ATOM 673 C C . ALA A 1 86 ? 1.332 12.82 -12.953 1 74.25 86 ALA A C 1
ATOM 675 O O . ALA A 1 86 ? 2.439 12.898 -13.492 1 74.25 86 ALA A O 1
ATOM 676 N N . PRO A 1 87 ? 0.89 11.75 -12.336 1 69 87 PRO A N 1
ATOM 677 C CA . PRO A 1 87 ? 1.872 10.664 -12.234 1 69 87 PRO A CA 1
ATOM 678 C C . PRO A 1 87 ? 2.223 10.062 -13.594 1 69 87 PRO A C 1
ATOM 680 O O . PRO A 1 87 ? 3.33 9.555 -13.781 1 69 87 PRO A O 1
ATOM 683 N N . PHE A 1 88 ? 1.371 10.211 -14.445 1 75.75 88 PHE A N 1
ATOM 684 C CA . PHE A 1 88 ? 1.597 9.617 -15.758 1 75.75 88 PHE A CA 1
ATOM 685 C C . PHE A 1 88 ? 2.451 10.539 -16.625 1 75.75 88 PHE A C 1
ATOM 687 O O . PHE A 1 88 ? 2.906 10.141 -17.703 1 75.75 88 PHE A O 1
ATOM 694 N N . LYS A 1 89 ? 2.615 11.656 -16 1 77.12 89 LYS A N 1
ATOM 695 C CA . LYS A 1 89 ? 3.48 12.594 -16.719 1 77.12 89 LYS A CA 1
ATOM 696 C C . LYS A 1 89 ? 4.953 12.266 -16.484 1 77.12 89 LYS A C 1
ATOM 698 O O . LYS A 1 89 ? 5.824 12.734 -17.219 1 77.12 89 LYS A O 1
ATOM 703 N N . ARG A 1 90 ? 5.168 11.531 -15.461 1 82.62 90 ARG A N 1
ATOM 704 C CA . ARG A 1 90 ? 6.535 11.078 -15.211 1 82.62 90 ARG A CA 1
ATOM 705 C C . ARG A 1 90 ? 6.809 9.75 -15.914 1 82.62 90 ARG A C 1
ATOM 707 O O . ARG A 1 90 ? 6.816 8.695 -15.273 1 82.62 90 ARG A O 1
ATOM 714 N N . HIS A 1 91 ? 7.184 9.852 -17.109 1 85.25 91 HIS A N 1
ATOM 715 C CA . HIS A 1 91 ? 7.332 8.695 -17.984 1 85.25 91 HIS A CA 1
ATOM 716 C C . HIS A 1 91 ? 8.383 7.73 -17.453 1 85.25 91 HIS A C 1
ATOM 718 O O . HIS A 1 91 ? 8.234 6.512 -17.578 1 85.25 91 HIS A O 1
ATOM 724 N N . ASP A 1 92 ? 9.336 8.297 -16.859 1 86.31 92 ASP A N 1
ATOM 725 C CA . ASP A 1 92 ? 10.398 7.461 -16.312 1 86.31 92 ASP A CA 1
ATOM 726 C C . ASP A 1 92 ? 9.867 6.559 -15.195 1 86.31 92 ASP A C 1
ATOM 728 O O . ASP A 1 92 ? 10.273 5.402 -15.086 1 86.31 92 ASP A O 1
ATOM 732 N N . ASP A 1 93 ? 9.016 7.113 -14.453 1 88.88 93 ASP A N 1
ATOM 733 C CA . ASP A 1 93 ? 8.438 6.332 -13.367 1 88.88 93 ASP A CA 1
ATOM 734 C C . ASP A 1 93 ? 7.566 5.195 -13.906 1 88.88 93 ASP A C 1
ATOM 736 O O . ASP A 1 93 ? 7.625 4.07 -13.406 1 88.88 93 ASP A O 1
ATOM 740 N N . ILE A 1 94 ? 6.82 5.508 -14.914 1 92.31 94 ILE A N 1
ATOM 741 C CA . ILE A 1 94 ? 5.922 4.52 -15.5 1 92.31 94 ILE A CA 1
ATOM 742 C C . ILE A 1 94 ? 6.734 3.406 -16.156 1 92.31 94 ILE A C 1
ATOM 744 O O . ILE A 1 94 ? 6.402 2.227 -16.031 1 92.31 94 ILE A O 1
ATOM 748 N N . LEU A 1 95 ? 7.754 3.854 -16.812 1 93.31 95 LEU A N 1
ATOM 749 C CA . LEU A 1 95 ? 8.609 2.875 -17.469 1 93.31 95 LEU A CA 1
ATOM 750 C C . LEU A 1 95 ? 9.25 1.936 -16.453 1 93.31 95 LEU A C 1
ATOM 752 O O . LEU A 1 95 ? 9.234 0.716 -16.625 1 93.31 95 LEU A O 1
ATOM 756 N N . LEU A 1 96 ? 9.797 2.5 -15.414 1 92.88 96 LEU A N 1
ATOM 757 C CA . LEU A 1 96 ? 10.414 1.696 -14.367 1 92.88 96 LEU A CA 1
ATOM 758 C C . LEU A 1 96 ? 9.398 0.762 -13.727 1 92.88 96 LEU A C 1
ATOM 760 O O . LEU A 1 96 ? 9.672 -0.426 -13.531 1 92.88 96 LEU A O 1
ATOM 764 N N . ALA A 1 97 ? 8.211 1.299 -13.43 1 95.12 97 ALA A N 1
ATOM 765 C CA . ALA A 1 97 ? 7.156 0.485 -12.836 1 95.12 97 ALA A CA 1
ATOM 766 C C . ALA A 1 97 ? 6.746 -0.647 -13.773 1 95.12 97 ALA A C 1
ATOM 768 O O . ALA A 1 97 ? 6.477 -1.765 -13.32 1 95.12 97 ALA A O 1
ATOM 769 N N . THR A 1 98 ? 6.734 -0.341 -15.047 1 96.69 98 THR A N 1
ATOM 770 C CA . THR A 1 98 ? 6.352 -1.34 -16.031 1 96.69 98 THR A CA 1
ATOM 771 C C . THR A 1 98 ? 7.383 -2.461 -16.094 1 96.69 98 THR A C 1
ATOM 773 O O . THR A 1 98 ? 7.027 -3.641 -16.156 1 96.69 98 THR A O 1
ATOM 776 N N . ILE A 1 99 ? 8.586 -2.086 -16.109 1 96.44 99 ILE A N 1
ATOM 777 C CA . ILE A 1 99 ? 9.656 -3.074 -16.156 1 96.44 99 ILE A CA 1
ATOM 778 C C . ILE A 1 99 ? 9.578 -3.973 -14.914 1 96.44 99 ILE A C 1
ATOM 780 O O . ILE A 1 99 ? 9.68 -5.195 -15.023 1 96.44 99 ILE A O 1
ATOM 784 N N . VAL A 1 100 ? 9.414 -3.393 -13.773 1 96.38 100 VAL A N 1
ATOM 785 C CA . VAL A 1 100 ? 9.32 -4.145 -12.531 1 96.38 100 VAL A CA 1
ATOM 786 C C . VAL A 1 100 ? 8.102 -5.066 -12.578 1 96.38 100 VAL A C 1
ATOM 788 O O . VAL A 1 100 ? 8.195 -6.242 -12.219 1 96.38 100 VAL A O 1
ATOM 791 N N . TRP A 1 101 ? 6.969 -4.469 -13.016 1 97.25 101 TRP A N 1
ATOM 792 C CA . TRP A 1 101 ? 5.742 -5.25 -13.156 1 97.25 101 TRP A CA 1
ATOM 793 C C . TRP A 1 101 ? 5.973 -6.465 -14.047 1 97.25 101 TRP A C 1
ATOM 795 O O . TRP A 1 101 ? 5.57 -7.578 -13.703 1 97.25 101 TRP A O 1
ATOM 805 N N . TYR A 1 102 ? 6.598 -6.211 -15.156 1 97.5 102 TYR A N 1
ATOM 806 C CA . TYR A 1 102 ? 6.871 -7.293 -16.094 1 97.5 102 TYR A CA 1
ATOM 807 C C . TYR A 1 102 ? 7.719 -8.375 -15.438 1 97.5 102 TYR A C 1
ATOM 809 O O . TYR A 1 102 ? 7.457 -9.57 -15.617 1 97.5 102 TYR A O 1
ATOM 817 N N . MET A 1 103 ? 8.68 -8.016 -14.766 1 96.5 103 MET A N 1
ATOM 818 C CA . MET A 1 103 ? 9.578 -8.969 -14.117 1 96.5 103 MET A CA 1
ATOM 819 C C . MET A 1 103 ? 8.836 -9.766 -13.047 1 96.5 103 MET A C 1
ATOM 821 O O . MET A 1 103 ? 9.078 -10.961 -12.875 1 96.5 103 MET A O 1
ATOM 825 N N . VAL A 1 104 ? 7.965 -9.203 -12.336 1 96.31 104 VAL A N 1
ATOM 826 C CA . VAL A 1 104 ? 7.234 -9.859 -11.25 1 96.31 104 VAL A CA 1
ATOM 827 C C . VAL A 1 104 ? 6.277 -10.898 -11.828 1 96.31 104 VAL A C 1
ATOM 829 O O . VAL A 1 104 ? 6.109 -11.977 -11.258 1 96.31 104 VAL A O 1
ATOM 832 N N . PHE A 1 105 ? 5.684 -10.602 -12.969 1 95.88 105 PHE A N 1
ATOM 833 C CA . PHE A 1 105 ? 4.645 -11.477 -13.492 1 95.88 105 PHE A CA 1
ATOM 834 C C . PHE A 1 105 ? 5.23 -12.484 -14.477 1 95.88 105 PHE A C 1
ATOM 836 O O . PHE A 1 105 ? 4.703 -13.586 -14.633 1 95.88 105 PHE A O 1
ATOM 843 N N . TYR A 1 106 ? 6.348 -12.156 -15.117 1 94.88 106 TYR A N 1
ATOM 844 C CA . TYR A 1 106 ? 6.711 -12.984 -16.25 1 94.88 106 TYR A CA 1
ATOM 845 C C . TYR A 1 106 ? 8.188 -13.367 -16.203 1 94.88 106 TYR A C 1
ATOM 847 O O . TYR A 1 106 ? 8.711 -13.969 -17.141 1 94.88 106 TYR A O 1
ATOM 855 N N . SER A 1 107 ? 8.953 -13.102 -15.18 1 92.81 107 SER A N 1
ATOM 856 C CA . SER A 1 107 ? 10.359 -13.469 -15.117 1 92.81 107 SER A CA 1
ATOM 857 C C . SER A 1 107 ? 10.539 -14.977 -15.25 1 92.81 107 SER A C 1
ATOM 859 O O . SER A 1 107 ? 9.695 -15.758 -14.789 1 92.81 107 SER A O 1
ATOM 861 N N . PRO A 1 108 ? 11.664 -15.32 -15.867 1 91.44 108 PRO A N 1
ATOM 862 C CA . PRO A 1 108 ? 11.945 -16.75 -15.969 1 91.44 108 PRO A CA 1
ATOM 863 C C . PRO A 1 108 ? 11.992 -17.438 -14.609 1 91.44 108 PRO A C 1
ATOM 865 O O . PRO A 1 108 ? 12.531 -16.891 -13.648 1 91.44 108 PRO A O 1
ATOM 868 N N . PHE A 1 109 ? 11.352 -18.531 -14.43 1 91.75 109 PHE A N 1
ATOM 869 C CA . PHE A 1 109 ? 11.289 -19.359 -13.227 1 91.75 109 PHE A CA 1
ATOM 870 C C . PHE A 1 109 ? 10.602 -18.625 -12.094 1 91.75 109 PHE A C 1
ATOM 872 O O . PHE A 1 109 ? 10.719 -19.016 -10.93 1 91.75 109 PHE A O 1
ATOM 879 N N . ASP A 1 110 ? 10.016 -17.516 -12.422 1 91.31 110 ASP A N 1
ATOM 880 C CA . ASP A 1 110 ? 9.289 -16.734 -11.43 1 91.31 110 ASP A CA 1
ATOM 881 C C . ASP A 1 110 ? 10.203 -16.297 -10.289 1 91.31 110 ASP A C 1
ATOM 883 O O . ASP A 1 110 ? 9.805 -16.297 -9.125 1 91.31 110 ASP A O 1
ATOM 887 N N . ILE A 1 111 ? 11.383 -15.922 -10.719 1 90.56 111 ILE A N 1
ATOM 888 C CA . ILE A 1 111 ? 12.422 -15.695 -9.719 1 90.56 111 ILE A CA 1
ATOM 889 C C . ILE A 1 111 ? 12.102 -14.438 -8.922 1 90.56 111 ILE A C 1
ATOM 891 O O . ILE A 1 111 ? 12.281 -14.406 -7.699 1 90.56 111 ILE A O 1
ATOM 895 N N . VAL A 1 112 ? 11.656 -13.406 -9.539 1 91.56 112 VAL A N 1
ATOM 896 C CA . VAL A 1 112 ? 11.398 -12.141 -8.859 1 91.56 112 VAL A CA 1
ATOM 897 C C . VAL A 1 112 ? 10.266 -12.312 -7.852 1 91.56 112 VAL A C 1
ATOM 899 O O . VAL A 1 112 ? 10.375 -11.898 -6.695 1 91.56 112 VAL A O 1
ATOM 902 N N . TYR A 1 113 ? 9.266 -12.977 -8.281 1 90.56 113 TYR A N 1
ATOM 903 C CA . TYR A 1 113 ? 8.125 -13.211 -7.402 1 90.56 113 TYR A CA 1
ATOM 904 C C . TYR A 1 113 ? 8.508 -14.133 -6.25 1 90.56 113 TYR A C 1
ATOM 906 O O . TYR A 1 113 ? 8.203 -13.852 -5.09 1 90.56 113 TYR A O 1
ATOM 914 N N . LYS A 1 114 ? 9.203 -15.211 -6.551 1 89.31 114 LYS A N 1
ATOM 915 C CA . LYS A 1 114 ? 9.57 -16.219 -5.551 1 89.31 114 LYS A CA 1
ATOM 916 C C . LYS A 1 114 ? 10.523 -15.633 -4.516 1 89.31 114 LYS A C 1
ATOM 918 O O . LYS A 1 114 ? 10.438 -15.961 -3.33 1 89.31 114 LYS A O 1
ATOM 923 N N . THR A 1 115 ? 11.375 -14.789 -4.953 1 89.06 115 THR A N 1
ATOM 924 C CA . THR A 1 115 ? 12.336 -14.18 -4.039 1 89.06 115 THR A CA 1
ATOM 925 C C . THR A 1 115 ? 11.672 -13.094 -3.199 1 89.06 115 THR A C 1
ATOM 927 O O . THR A 1 115 ? 11.93 -12.992 -1.997 1 89.06 115 THR A O 1
ATOM 930 N N . SER A 1 116 ? 10.82 -12.344 -3.816 1 87.69 116 SER A N 1
ATOM 931 C CA . SER A 1 116 ? 10.211 -11.195 -3.152 1 87.69 116 SER A CA 1
ATOM 932 C C . SER A 1 116 ? 9.125 -11.633 -2.174 1 87.69 116 SER A C 1
ATOM 934 O O . SER A 1 116 ? 8.734 -10.867 -1.29 1 87.69 116 SER A O 1
ATOM 936 N N . LYS A 1 117 ? 8.688 -12.82 -2.303 1 83.06 117 LYS A N 1
ATOM 937 C CA . LYS A 1 117 ? 7.617 -13.281 -1.419 1 83.06 117 LYS A CA 1
ATOM 938 C C . LYS A 1 117 ? 8.18 -13.805 -0.1 1 83.06 117 LYS A C 1
ATOM 940 O O . LYS A 1 117 ? 7.434 -14.023 0.856 1 83.06 117 LYS A O 1
ATOM 945 N N . LEU A 1 118 ? 9.539 -13.945 -0.027 1 82.88 118 LEU A N 1
ATOM 946 C CA . LEU A 1 118 ? 10.172 -14.336 1.228 1 82.88 118 LEU A CA 1
ATOM 947 C C . LEU A 1 118 ? 10.062 -13.227 2.268 1 82.88 118 LEU A C 1
ATOM 949 O O . LEU A 1 118 ? 10.297 -12.055 1.962 1 82.88 118 LEU A O 1
ATOM 953 N N . LEU A 1 119 ? 9.727 -13.594 3.438 1 77.81 119 LEU A N 1
ATOM 954 C CA . LEU A 1 119 ? 9.422 -12.625 4.488 1 77.81 119 LEU A CA 1
ATOM 955 C C . LEU A 1 119 ? 10.609 -11.695 4.727 1 77.81 119 LEU A C 1
ATOM 957 O O . LEU A 1 119 ? 10.438 -10.469 4.777 1 77.81 119 LEU A O 1
ATOM 961 N N . PRO A 1 120 ? 11.797 -12.211 4.875 1 79.62 120 PRO A N 1
ATOM 962 C CA . PRO A 1 120 ? 12.906 -11.281 5.098 1 79.62 120 PRO A CA 1
ATOM 963 C C . PRO A 1 120 ? 13.086 -10.297 3.949 1 79.62 120 PRO A C 1
ATOM 965 O O . PRO A 1 120 ? 13.438 -9.133 4.18 1 79.62 120 PRO A O 1
ATOM 968 N N . VAL A 1 121 ? 12.906 -10.742 2.766 1 86.69 121 VAL A N 1
ATOM 969 C CA . VAL A 1 121 ? 13.039 -9.859 1.607 1 86.69 121 VAL A CA 1
ATOM 970 C C . VAL A 1 121 ? 11.906 -8.836 1.603 1 86.69 121 VAL A C 1
ATOM 972 O O . VAL A 1 121 ? 12.141 -7.652 1.342 1 86.69 121 VAL A O 1
ATOM 975 N N . ARG A 1 122 ? 10.781 -9.242 1.938 1 87.12 122 ARG A N 1
ATOM 976 C CA . ARG A 1 122 ? 9.625 -8.359 1.991 1 87.12 122 ARG A CA 1
ATOM 977 C C . ARG A 1 122 ? 9.82 -7.258 3.027 1 87.12 122 ARG A C 1
ATOM 979 O O . ARG A 1 122 ? 9.414 -6.113 2.814 1 87.12 122 ARG A O 1
ATOM 986 N N . VAL A 1 123 ? 10.414 -7.684 4.086 1 82.31 123 VAL A N 1
ATOM 987 C CA . VAL A 1 123 ? 10.656 -6.711 5.148 1 82.31 123 VAL A CA 1
ATOM 988 C C . VAL A 1 123 ? 11.648 -5.66 4.668 1 82.31 123 VAL A C 1
ATOM 990 O O . VAL A 1 123 ? 11.461 -4.465 4.898 1 82.31 123 VAL A O 1
ATOM 993 N N . VAL A 1 124 ? 12.656 -6.098 4.016 1 85.38 124 VAL A N 1
ATOM 994 C CA . VAL A 1 124 ? 13.656 -5.168 3.498 1 85.38 124 VAL A CA 1
ATOM 995 C C . VAL A 1 124 ? 13.016 -4.246 2.465 1 85.38 124 VAL A C 1
ATOM 997 O O . VAL A 1 124 ? 13.258 -3.035 2.469 1 85.38 124 VAL A O 1
ATOM 1000 N N . LEU A 1 125 ? 12.211 -4.801 1.634 1 89.44 125 LEU A N 1
ATOM 1001 C CA . LEU A 1 125 ? 11.523 -3.996 0.633 1 89.44 125 LEU A CA 1
ATOM 1002 C C . LEU A 1 125 ? 10.602 -2.977 1.297 1 89.44 125 LEU A C 1
ATOM 1004 O O . LEU A 1 125 ? 10.5 -1.834 0.841 1 89.44 125 LEU A O 1
ATOM 1008 N N . CYS A 1 126 ? 9.992 -3.359 2.363 1 87.44 126 CYS A N 1
ATOM 1009 C CA . CYS A 1 126 ? 9.109 -2.465 3.102 1 87.44 126 CYS A CA 1
ATOM 1010 C C . CYS A 1 126 ? 9.891 -1.3 3.699 1 87.44 126 CYS A C 1
ATOM 1012 O O . CYS A 1 126 ? 9.438 -0.155 3.652 1 87.44 126 CYS A O 1
ATOM 1014 N N . VAL A 1 127 ? 10.961 -1.66 4.277 1 83.44 127 VAL A N 1
ATOM 1015 C CA . VAL A 1 127 ? 11.789 -0.62 4.875 1 83.44 127 VAL A CA 1
ATOM 1016 C C . VAL A 1 127 ? 12.227 0.375 3.803 1 83.44 127 VAL A C 1
ATOM 1018 O O . VAL A 1 127 ? 12.156 1.589 4.004 1 83.44 127 VAL A O 1
ATOM 1021 N N . LEU A 1 128 ? 12.664 -0.108 2.691 1 84.06 128 LEU A N 1
ATOM 1022 C CA . LEU A 1 128 ? 13.109 0.751 1.602 1 84.06 128 LEU A CA 1
ATOM 1023 C C . LEU A 1 128 ? 11.969 1.637 1.106 1 84.06 128 LEU A C 1
ATOM 1025 O O . LEU A 1 128 ? 12.172 2.826 0.848 1 84.06 128 LEU A O 1
ATOM 1029 N N . LYS A 1 129 ? 10.844 1.083 0.982 1 86.44 129 LYS A N 1
ATOM 1030 C CA . LYS A 1 129 ? 9.68 1.841 0.536 1 86.44 129 LYS A CA 1
ATOM 1031 C C . LYS A 1 129 ? 9.344 2.963 1.514 1 86.44 129 LYS A C 1
ATOM 1033 O O . LYS A 1 129 ? 9.023 4.078 1.1 1 86.44 129 LYS A O 1
ATOM 1038 N N . GLU A 1 130 ? 9.461 2.654 2.818 1 81.88 130 GLU A N 1
ATOM 1039 C CA . GLU A 1 130 ? 9.109 3.643 3.836 1 81.88 130 GLU A CA 1
ATOM 1040 C C . GLU A 1 130 ? 10.156 4.746 3.916 1 81.88 130 GLU A C 1
ATOM 1042 O O . GLU A 1 130 ? 9.828 5.902 4.191 1 81.88 130 GLU A O 1
ATOM 1047 N N . VAL A 1 131 ? 11.32 4.352 3.723 1 78.38 131 VAL A N 1
ATOM 1048 C CA . VAL A 1 131 ? 12.375 5.355 3.689 1 78.38 131 VAL A CA 1
ATOM 1049 C C . VAL A 1 131 ? 12.148 6.312 2.525 1 78.38 131 VAL A C 1
ATOM 1051 O O . VAL A 1 131 ? 12.312 7.527 2.672 1 78.38 131 VAL A O 1
ATOM 1054 N N . GLN A 1 132 ? 11.742 5.805 1.42 1 78.25 132 GLN A N 1
ATOM 1055 C CA . GLN A 1 132 ? 11.422 6.637 0.266 1 78.25 132 GLN A CA 1
ATOM 1056 C C . GLN A 1 132 ? 10.281 7.602 0.586 1 78.25 132 GLN A C 1
ATOM 1058 O O . GLN A 1 132 ? 10.336 8.773 0.212 1 78.25 132 GLN A O 1
ATOM 1063 N N . ARG A 1 133 ? 9.32 7.023 1.192 1 77.81 133 ARG A N 1
ATOM 1064 C CA . ARG A 1 133 ? 8.164 7.84 1.529 1 77.81 133 ARG A CA 1
ATOM 1065 C C . ARG A 1 133 ? 8.547 8.977 2.475 1 77.81 133 ARG A C 1
ATOM 1067 O O . ARG A 1 133 ? 8.094 10.109 2.311 1 77.81 133 ARG A O 1
ATOM 1074 N N . ALA A 1 134 ? 9.328 8.695 3.473 1 72.5 134 ALA A N 1
ATOM 1075 C CA . ALA A 1 134 ? 9.781 9.703 4.426 1 72.5 134 ALA A CA 1
ATOM 1076 C C . ALA A 1 134 ? 10.586 10.797 3.725 1 72.5 134 ALA A C 1
ATOM 1078 O O . ALA A 1 134 ? 10.453 11.977 4.051 1 72.5 134 ALA A O 1
ATOM 1079 N N . TYR A 1 135 ? 11.328 10.328 2.814 1 71.56 135 TYR A N 1
ATOM 1080 C CA . TYR A 1 135 ? 12.125 11.289 2.062 1 71.56 135 TYR A CA 1
ATOM 1081 C C . TYR A 1 135 ? 11.242 12.211 1.238 1 71.56 135 TYR A C 1
ATOM 1083 O O . TYR A 1 135 ? 11.469 13.422 1.195 1 71.56 135 TYR A O 1
ATOM 1091 N N . LYS A 1 136 ? 10.273 11.633 0.555 1 71.19 136 LYS A N 1
ATOM 1092 C CA . LYS A 1 136 ? 9.375 12.422 -0.282 1 71.19 136 LYS A CA 1
ATOM 1093 C C . LYS A 1 136 ? 8.586 13.43 0.552 1 71.19 136 LYS A C 1
ATOM 1095 O O . LYS A 1 136 ? 8.383 14.57 0.127 1 71.19 136 LYS A O 1
ATOM 1100 N N . VAL A 1 137 ? 8.211 13.031 1.75 1 68.5 137 VAL A N 1
ATOM 1101 C CA . VAL A 1 137 ? 7.438 13.898 2.635 1 68.5 137 VAL A CA 1
ATOM 1102 C C . VAL A 1 137 ? 8.328 15.016 3.168 1 68.5 137 VAL A C 1
ATOM 1104 O O . VAL A 1 137 ? 7.879 16.156 3.324 1 68.5 137 VAL A O 1
ATOM 1107 N N . SER A 1 138 ? 9.531 14.68 3.43 1 63.72 138 SER A N 1
ATOM 1108 C CA . SER A 1 138 ? 10.445 15.688 3.955 1 63.72 138 SER A CA 1
ATOM 1109 C C . SER A 1 138 ? 10.836 16.703 2.879 1 63.72 138 SER A C 1
ATOM 1111 O O . SER A 1 138 ? 11.086 17.859 3.18 1 63.72 138 SER A O 1
ATOM 1113 N N . GLU A 1 139 ? 10.977 16.172 1.718 1 58.59 139 GLU A N 1
ATOM 1114 C CA . GLU A 1 139 ? 11.398 17.047 0.627 1 58.59 139 GLU A CA 1
ATOM 1115 C C . GLU A 1 139 ? 10.258 17.953 0.176 1 58.59 139 GLU A C 1
ATOM 1117 O O . GLU A 1 139 ? 10.477 19.109 -0.17 1 58.59 139 GLU A O 1
ATOM 1122 N N . PHE A 1 140 ? 9.039 17.297 0.157 1 52.12 140 PHE A N 1
ATOM 1123 C CA . PHE A 1 140 ? 7.938 18.062 -0.411 1 52.12 140 PHE A CA 1
ATOM 1124 C C . PHE A 1 140 ? 7.055 18.625 0.689 1 52.12 140 PHE A C 1
ATOM 1126 O O . PHE A 1 140 ? 6.141 19.406 0.416 1 52.12 140 PHE A O 1
ATOM 1133 N N . GLY A 1 141 ? 7.148 18.141 1.944 1 47.25 141 GLY A N 1
ATOM 1134 C CA . GLY A 1 141 ? 6.383 18.703 3.043 1 47.25 141 GLY A CA 1
ATOM 1135 C C . GLY A 1 141 ? 7.023 19.938 3.641 1 47.25 141 GLY A C 1
ATOM 1136 O O . GLY A 1 141 ? 8.211 20.203 3.426 1 47.25 141 GLY A O 1
ATOM 1137 N N . MET B 1 1 ? 25.016 -26.312 7.906 1 40.28 1 MET B N 1
ATOM 1138 C CA . MET B 1 1 ? 23.672 -25.766 7.75 1 40.28 1 MET B CA 1
ATOM 1139 C C . MET B 1 1 ? 23.672 -24.578 6.785 1 40.28 1 MET B C 1
ATOM 1141 O O . MET B 1 1 ? 24.328 -23.562 7.035 1 40.28 1 MET B O 1
ATOM 1145 N N . SER B 1 2 ? 23.281 -24.781 5.531 1 51.19 2 SER B N 1
ATOM 1146 C CA . SER B 1 2 ? 23.453 -23.844 4.43 1 51.19 2 SER B CA 1
ATOM 1147 C C . SER B 1 2 ? 22.609 -22.578 4.637 1 51.19 2 SER B C 1
ATOM 1149 O O . SER B 1 2 ? 21.656 -22.578 5.418 1 51.19 2 SER B O 1
ATOM 1151 N N . LEU B 1 3 ? 23.125 -21.531 4.152 1 50.59 3 LEU B N 1
ATOM 1152 C CA . LEU B 1 3 ? 22.438 -20.25 4.203 1 50.59 3 LEU B CA 1
ATOM 1153 C C . LEU B 1 3 ? 20.969 -20.406 3.859 1 50.59 3 LEU B C 1
ATOM 1155 O O . LEU B 1 3 ? 20.109 -19.766 4.473 1 50.59 3 LEU B O 1
ATOM 1159 N N . VAL B 1 4 ? 20.719 -21.328 3.008 1 53.38 4 VAL B N 1
ATOM 1160 C CA . VAL B 1 4 ? 19.344 -21.609 2.602 1 53.38 4 VAL B CA 1
ATOM 1161 C C . VAL B 1 4 ? 18.594 -22.266 3.754 1 53.38 4 VAL B C 1
ATOM 1163 O O . VAL B 1 4 ? 17.438 -21.922 4.02 1 53.38 4 VAL B O 1
ATOM 1166 N N . ASP B 1 5 ? 19.25 -23.062 4.461 1 52.56 5 ASP B N 1
ATOM 1167 C CA . ASP B 1 5 ? 18.625 -23.75 5.594 1 52.56 5 ASP B CA 1
ATOM 1168 C C . ASP B 1 5 ? 18.359 -22.781 6.742 1 52.56 5 ASP B C 1
ATOM 1170 O O . ASP B 1 5 ? 17.344 -22.891 7.418 1 52.56 5 ASP B O 1
ATOM 1174 N N . SER B 1 6 ? 19.203 -21.953 6.945 1 51.41 6 SER B N 1
ATOM 1175 C CA . SER B 1 6 ? 19.031 -20.938 7.98 1 51.41 6 SER B CA 1
ATOM 1176 C C . SER B 1 6 ? 17.891 -19.984 7.621 1 51.41 6 SER B C 1
ATOM 1178 O O . SER B 1 6 ? 17.078 -19.609 8.477 1 51.41 6 SER B O 1
ATOM 1180 N N . PHE B 1 7 ? 17.875 -19.672 6.438 1 51.12 7 PHE B N 1
ATOM 1181 C CA . PHE B 1 7 ? 16.797 -18.812 5.941 1 51.12 7 PHE B CA 1
ATOM 1182 C C . PHE B 1 7 ? 15.453 -19.516 6.012 1 51.12 7 PHE B C 1
ATOM 1184 O O . PHE B 1 7 ? 14.438 -18.906 6.352 1 51.12 7 PHE B O 1
ATOM 1191 N N . ARG B 1 8 ? 15.359 -20.766 5.719 1 55.44 8 ARG B N 1
ATOM 1192 C CA . ARG B 1 8 ? 14.141 -21.562 5.832 1 55.44 8 ARG B CA 1
ATOM 1193 C C . ARG B 1 8 ? 13.695 -21.672 7.289 1 55.44 8 ARG B C 1
ATOM 1195 O O . ARG B 1 8 ? 12.508 -21.609 7.59 1 55.44 8 ARG B O 1
ATOM 1202 N N . VAL B 1 9 ? 14.586 -21.953 8.148 1 54.72 9 VAL B N 1
ATOM 1203 C CA . VAL B 1 9 ? 14.266 -22.078 9.57 1 54.72 9 VAL B CA 1
ATOM 1204 C C . VAL B 1 9 ? 13.75 -20.75 10.109 1 54.72 9 VAL B C 1
ATOM 1206 O O . VAL B 1 9 ? 12.781 -20.719 10.875 1 54.72 9 VAL B O 1
ATOM 1209 N N . ASP B 1 10 ? 14.32 -19.734 9.703 1 52.94 10 ASP B N 1
ATOM 1210 C CA . ASP B 1 10 ? 13.852 -18.422 10.156 1 52.94 10 ASP B CA 1
ATOM 1211 C C . ASP B 1 10 ? 12.477 -18.094 9.578 1 52.94 10 ASP B C 1
ATOM 1213 O O . ASP B 1 10 ? 11.633 -17.516 10.266 1 52.94 10 ASP B O 1
ATOM 1217 N N . GLN B 1 11 ? 12.289 -18.562 8.375 1 53.25 11 GLN B N 1
ATOM 1218 C CA . GLN B 1 11 ? 10.953 -18.438 7.801 1 53.25 11 GLN B CA 1
ATOM 1219 C C . GLN B 1 11 ? 9.945 -19.312 8.539 1 53.25 11 GLN B C 1
ATOM 1221 O O . GLN B 1 11 ? 8.812 -18.906 8.766 1 53.25 11 GLN B O 1
ATOM 1226 N N . GLU B 1 12 ? 10.383 -20.531 8.836 1 55.75 12 GLU B N 1
ATOM 1227 C CA . GLU B 1 12 ? 9.523 -21.438 9.594 1 55.75 12 GLU B CA 1
ATOM 1228 C C . GLU B 1 12 ? 9.25 -20.875 10.992 1 55.75 12 GLU B C 1
ATOM 1230 O O . GLU B 1 12 ? 8.133 -21 11.508 1 55.75 12 GLU B O 1
ATOM 1235 N N . ILE B 1 13 ? 10.227 -20.359 11.586 1 51.44 13 ILE B N 1
ATOM 1236 C CA . ILE B 1 13 ? 10.016 -19.75 12.891 1 51.44 13 ILE B CA 1
ATOM 1237 C C . ILE B 1 13 ? 9.086 -18.547 12.766 1 51.44 13 ILE B C 1
ATOM 1239 O O . ILE B 1 13 ? 8.18 -18.359 13.586 1 51.44 13 ILE B O 1
ATOM 1243 N N . LEU B 1 14 ? 9.375 -17.766 11.781 1 50.69 14 LEU B N 1
ATOM 1244 C CA . LEU B 1 14 ? 8.5 -16.625 11.562 1 50.69 14 LEU B CA 1
ATOM 1245 C C . LEU B 1 14 ? 7.09 -17.078 11.188 1 50.69 14 LEU B C 1
ATOM 1247 O O . LEU B 1 14 ? 6.102 -16.531 11.68 1 50.69 14 LEU B O 1
ATOM 1251 N N . LEU B 1 15 ? 6.996 -18.109 10.352 1 52.69 15 LEU B N 1
ATOM 1252 C CA . LEU B 1 15 ? 5.688 -18.672 10.023 1 52.69 15 LEU B CA 1
ATOM 1253 C C . LEU B 1 15 ? 5.074 -19.359 11.242 1 52.69 15 LEU B C 1
ATOM 1255 O O . LEU B 1 15 ? 3.867 -19.25 11.477 1 52.69 15 LEU B O 1
ATOM 1259 N N . ASN B 1 16 ? 5.848 -20.125 11.836 1 54.66 16 ASN B N 1
ATOM 1260 C CA . ASN B 1 16 ? 5.336 -20.75 13.055 1 54.66 16 ASN B CA 1
ATOM 1261 C C . ASN B 1 16 ? 4.965 -19.703 14.102 1 54.66 16 ASN B C 1
ATOM 1263 O O . ASN B 1 16 ? 3.949 -19.828 14.789 1 54.66 16 ASN B O 1
ATOM 1267 N N . ALA B 1 17 ? 5.855 -18.75 14.273 1 47.28 17 ALA B N 1
ATOM 1268 C CA . ALA B 1 17 ? 5.488 -17.656 15.18 1 47.28 17 ALA B CA 1
ATOM 1269 C C . ALA B 1 17 ? 4.25 -16.922 14.672 1 47.28 17 ALA B C 1
ATOM 1271 O O . ALA B 1 17 ? 3.385 -16.531 15.461 1 47.28 17 ALA B O 1
ATOM 1272 N N . ALA B 1 18 ? 4.219 -16.703 13.375 1 48.88 18 ALA B N 1
ATOM 1273 C CA . ALA B 1 18 ? 3.008 -16.156 12.773 1 48.88 18 ALA B CA 1
ATOM 1274 C C . ALA B 1 18 ? 1.815 -17.078 12.984 1 48.88 18 ALA B C 1
ATOM 1276 O O . ALA B 1 18 ? 0.717 -16.625 13.312 1 48.88 18 ALA B O 1
ATOM 1277 N N . SER B 1 19 ? 1.966 -18.328 12.75 1 50.09 19 SER B N 1
ATOM 1278 C CA . SER B 1 19 ? 0.905 -19.281 13.023 1 50.09 19 SER B CA 1
ATOM 1279 C C . SER B 1 19 ? 0.481 -19.234 14.492 1 50.09 19 SER B C 1
ATOM 1281 O O . SER B 1 19 ? -0.707 -19.359 14.797 1 50.09 19 SER B O 1
ATOM 1283 N N . ARG B 1 20 ? 1.438 -19.344 15.352 1 44.81 20 ARG B N 1
ATOM 1284 C CA . ARG B 1 20 ? 1.097 -19.281 16.766 1 44.81 20 ARG B CA 1
ATOM 1285 C C . ARG B 1 20 ? 0.461 -17.953 17.125 1 44.81 20 ARG B C 1
ATOM 1287 O O . ARG B 1 20 ? -0.488 -17.891 17.906 1 44.81 20 ARG B O 1
ATOM 1294 N N . VAL B 1 21 ? 1.023 -16.922 16.688 1 46.84 21 VAL B N 1
ATOM 1295 C CA . VAL B 1 21 ? 0.437 -15.625 16.969 1 46.84 21 VAL B CA 1
ATOM 1296 C C . VAL B 1 21 ? -0.943 -15.523 16.312 1 46.84 21 VAL B C 1
ATOM 1298 O O . VAL B 1 21 ? -1.852 -14.898 16.875 1 46.84 21 VAL B O 1
ATOM 1301 N N . GLN B 1 22 ? -1.189 -16.156 15.141 1 46.09 22 GLN B N 1
ATOM 1302 C CA . GLN B 1 22 ? -2.469 -16.172 14.445 1 46.09 22 GLN B CA 1
ATOM 1303 C C . GLN B 1 22 ? -3.496 -17.016 15.18 1 46.09 22 GLN B C 1
ATOM 1305 O O . GLN B 1 22 ? -4.699 -16.75 15.102 1 46.09 22 GLN B O 1
ATOM 1310 N N . ARG B 1 23 ? -3.158 -18.344 15.367 1 45.75 23 ARG B N 1
ATOM 1311 C CA . ARG B 1 23 ? -4.168 -19.094 16.109 1 45.75 23 ARG B CA 1
ATOM 1312 C C . ARG B 1 23 ? -4.777 -18.266 17.219 1 45.75 23 ARG B C 1
ATOM 1314 O O . ARG B 1 23 ? -5.91 -18.516 17.641 1 45.75 23 ARG B O 1
ATOM 1321 N N . LEU B 1 24 ? -4.008 -17.75 18.094 1 44.28 24 LEU B N 1
ATOM 1322 C CA . LEU B 1 24 ? -4.762 -17.062 19.141 1 44.28 24 LEU B CA 1
ATOM 1323 C C . LEU B 1 24 ? -5.625 -15.953 18.547 1 44.28 24 LEU B C 1
ATOM 1325 O O . LEU B 1 24 ? -5.441 -15.578 17.391 1 44.28 24 LEU B O 1
ATOM 1329 N N . LYS B 1 25 ? -6.16 -14.828 19.438 1 45.59 25 LYS B N 1
ATOM 1330 C CA . LYS B 1 25 ? -6.98 -13.625 19.594 1 45.59 25 LYS B CA 1
ATOM 1331 C C . LYS B 1 25 ? -6.477 -12.5 18.688 1 45.59 25 LYS B C 1
ATOM 1333 O O . LYS B 1 25 ? -7.012 -11.383 18.734 1 45.59 25 LYS B O 1
ATOM 1338 N N . MET B 1 26 ? -5.473 -12.594 17.688 1 51.44 26 MET B N 1
ATOM 1339 C CA . MET B 1 26 ? -4.648 -11.445 17.312 1 51.44 26 MET B CA 1
ATOM 1340 C C . MET B 1 26 ? -5.043 -10.922 15.938 1 51.44 26 MET B C 1
ATOM 1342 O O . MET B 1 26 ? -4.367 -10.055 15.383 1 51.44 26 MET B O 1
ATOM 1346 N N . PHE B 1 27 ? -6.02 -11.367 15.234 1 56.97 27 PHE B N 1
ATOM 1347 C CA . PHE B 1 27 ? -6.512 -10.969 13.922 1 56.97 27 PHE B CA 1
ATOM 1348 C C . PHE B 1 27 ? -6.711 -9.453 13.852 1 56.97 27 PHE B C 1
ATOM 1350 O O . PHE B 1 27 ? -6.32 -8.812 12.875 1 56.97 27 PHE B O 1
ATOM 1357 N N . PRO B 1 28 ? -7.098 -8.961 14.992 1 67.88 28 PRO B N 1
ATOM 1358 C CA . PRO B 1 28 ? -7.398 -7.543 14.797 1 67.88 28 PRO B CA 1
ATOM 1359 C C . PRO B 1 28 ? -6.145 -6.676 14.734 1 67.88 28 PRO B C 1
ATOM 1361 O O . PRO B 1 28 ? -6.152 -5.609 14.117 1 67.88 28 PRO B O 1
ATOM 1364 N N . TYR B 1 29 ? -4.984 -7.25 15.211 1 78.69 29 TYR B N 1
ATOM 1365 C CA . TYR B 1 29 ? -3.807 -6.391 15.281 1 78.69 29 TYR B CA 1
ATOM 1366 C C . TYR B 1 29 ? -3.164 -6.23 13.914 1 78.69 29 TYR B C 1
ATOM 1368 O O . TYR B 1 29 ? -2.693 -5.148 13.562 1 78.69 29 TYR B O 1
ATOM 1376 N N . PHE B 1 30 ? -3.287 -7.301 13.164 1 83.75 30 PHE B N 1
ATOM 1377 C CA . PHE B 1 30 ? -2.688 -7.223 11.836 1 83.75 30 PHE B CA 1
ATOM 1378 C C . PHE B 1 30 ? -3.484 -6.289 10.938 1 83.75 30 PHE B C 1
ATOM 1380 O O . PHE B 1 30 ? -2.906 -5.52 10.164 1 83.75 30 PHE B O 1
ATOM 1387 N N . ASP B 1 31 ? -4.777 -6.355 11.141 1 87.75 31 ASP B N 1
ATOM 1388 C CA . ASP B 1 31 ? -5.637 -5.457 10.375 1 87.75 31 ASP B CA 1
ATOM 1389 C C . ASP B 1 31 ? -5.43 -4.004 10.805 1 87.75 31 ASP B C 1
ATOM 1391 O O . ASP B 1 31 ? -5.426 -3.102 9.961 1 87.75 31 ASP B O 1
ATOM 1395 N N . ILE B 1 32 ? -5.207 -3.861 12.031 1 92.06 32 ILE B N 1
ATOM 1396 C CA . ILE B 1 32 ? -5 -2.52 12.562 1 92.06 32 ILE B CA 1
ATOM 1397 C C . ILE B 1 32 ? -3.713 -1.93 11.992 1 92.06 32 ILE B C 1
ATOM 1399 O O . ILE B 1 32 ? -3.684 -0.766 11.586 1 92.06 32 ILE B O 1
ATOM 1403 N N . ALA B 1 33 ? -2.699 -2.752 11.969 1 91.56 33 ALA B N 1
ATOM 1404 C CA . ALA B 1 33 ? -1.433 -2.287 11.414 1 91.56 33 ALA B CA 1
ATOM 1405 C C . ALA B 1 33 ? -1.6 -1.867 9.953 1 91.56 33 ALA B C 1
ATOM 1407 O O . ALA B 1 33 ? -1.097 -0.819 9.539 1 91.56 33 ALA B O 1
ATOM 1408 N N . HIS B 1 34 ? -2.281 -2.701 9.203 1 90.38 34 HIS B N 1
ATOM 1409 C CA . HIS B 1 34 ? -2.553 -2.4 7.801 1 90.38 34 HIS B CA 1
ATOM 1410 C C . HIS B 1 34 ? -3.342 -1.104 7.66 1 90.38 34 HIS B C 1
ATOM 1412 O O . HIS B 1 34 ? -2.977 -0.233 6.867 1 90.38 34 HIS B O 1
ATOM 1418 N N . TYR B 1 35 ? -4.34 -0.942 8.469 1 94.12 35 TYR B N 1
ATOM 1419 C CA . TYR B 1 35 ? -5.191 0.24 8.383 1 94.12 35 TYR B CA 1
ATOM 1420 C C . TYR B 1 35 ? -4.43 1.492 8.805 1 94.12 35 TYR B C 1
ATOM 1422 O O . TYR B 1 35 ? -4.629 2.568 8.234 1 94.12 35 TYR B O 1
ATOM 1430 N N . ILE B 1 36 ? -3.619 1.393 9.773 1 94.94 36 ILE B N 1
ATOM 1431 C CA . ILE B 1 36 ? -2.811 2.525 10.203 1 94.94 36 ILE B CA 1
ATOM 1432 C C . ILE B 1 36 ? -1.877 2.955 9.078 1 94.94 36 ILE B C 1
ATOM 1434 O O . ILE B 1 36 ? -1.817 4.137 8.727 1 94.94 36 ILE B O 1
ATOM 1438 N N . LEU B 1 37 ? -1.231 2.033 8.469 1 92.81 37 LEU B N 1
ATOM 1439 C CA . LEU B 1 37 ? -0.263 2.33 7.422 1 92.81 37 LEU B CA 1
ATOM 1440 C C . LEU B 1 37 ? -0.938 3.002 6.23 1 92.81 37 LEU B C 1
ATOM 1442 O O . LEU B 1 37 ? -0.408 3.967 5.676 1 92.81 37 LEU B O 1
ATOM 1446 N N . MET B 1 38 ? -2.08 2.547 5.871 1 93.25 38 MET B N 1
ATOM 1447 C CA . MET B 1 38 ? -2.781 3.123 4.73 1 93.25 38 MET B CA 1
ATOM 1448 C C . MET B 1 38 ? -3.297 4.523 5.059 1 93.25 38 MET B C 1
ATOM 1450 O O . MET B 1 38 ? -3.197 5.434 4.234 1 93.25 38 MET B O 1
ATOM 1454 N N . SER B 1 39 ? -3.814 4.664 6.25 1 95.19 39 SER B N 1
ATOM 1455 C CA . SER B 1 39 ? -4.355 5.957 6.648 1 95.19 39 SER B CA 1
ATOM 1456 C C . SER B 1 39 ? -3.254 7.004 6.773 1 95.19 39 SER B C 1
ATOM 1458 O O . SER B 1 39 ? -3.426 8.148 6.344 1 95.19 39 SER B O 1
ATOM 1460 N N . ILE B 1 40 ? -2.139 6.609 7.355 1 93.5 40 ILE B N 1
ATOM 1461 C CA . ILE B 1 40 ? -1.016 7.535 7.457 1 93.5 40 ILE B CA 1
ATOM 1462 C C . ILE B 1 40 ? -0.509 7.887 6.059 1 93.5 40 ILE B C 1
ATOM 1464 O O . ILE B 1 40 ? -0.125 9.031 5.797 1 93.5 40 ILE B O 1
ATOM 1468 N N . GLY B 1 41 ? -0.544 6.914 5.199 1 92 41 GLY B N 1
ATOM 1469 C CA . GLY B 1 41 ? -0.153 7.156 3.82 1 92 41 GLY B CA 1
ATOM 1470 C C . GLY B 1 41 ? -0.986 8.227 3.145 1 92 41 GLY B C 1
ATOM 1471 O O . GLY B 1 41 ? -0.445 9.117 2.486 1 92 41 GLY B O 1
ATOM 1472 N N . VAL B 1 42 ? -2.223 8.133 3.297 1 92.81 42 VAL B N 1
ATOM 1473 C CA . VAL B 1 42 ? -3.125 9.109 2.703 1 92.81 42 VAL B CA 1
ATOM 1474 C C . VAL B 1 42 ? -2.855 10.492 3.303 1 92.81 42 VAL B C 1
ATOM 1476 O O . VAL B 1 42 ? -2.811 11.492 2.58 1 92.81 42 VAL B O 1
ATOM 1479 N N . ARG B 1 43 ? -2.666 10.484 4.598 1 93.12 43 ARG B N 1
ATOM 1480 C CA . ARG B 1 43 ? -2.408 11.75 5.281 1 93.12 43 ARG B CA 1
ATOM 1481 C C . ARG B 1 43 ? -1.109 12.383 4.793 1 93.12 43 ARG B C 1
ATOM 1483 O O . ARG B 1 43 ? -1.05 13.586 4.559 1 93.12 43 ARG B O 1
ATOM 1490 N N . GLU B 1 44 ? -0.115 11.594 4.629 1 89.25 44 GLU B N 1
ATOM 1491 C CA . GLU B 1 44 ? 1.184 12.094 4.18 1 89.25 44 GLU B CA 1
ATOM 1492 C C . GLU B 1 44 ? 1.13 12.539 2.721 1 89.25 44 GLU B C 1
ATOM 1494 O O . GLU B 1 44 ? 1.819 13.484 2.33 1 89.25 44 GLU B O 1
ATOM 1499 N N . ASP B 1 45 ? 0.361 11.898 1.954 1 88.25 45 ASP B N 1
ATOM 1500 C CA . ASP B 1 45 ? 0.227 12.266 0.548 1 88.25 45 ASP B CA 1
ATOM 1501 C C . ASP B 1 45 ? -0.448 13.633 0.399 1 88.25 45 ASP B C 1
ATOM 1503 O O . ASP B 1 45 ? -0.21 14.344 -0.578 1 88.25 45 ASP B O 1
ATOM 1507 N N . LEU B 1 46 ? -1.27 13.906 1.334 1 87.62 46 LEU B N 1
ATOM 1508 C CA . LEU B 1 46 ? -1.929 15.211 1.345 1 87.62 46 LEU B CA 1
ATOM 1509 C C . LEU B 1 46 ? -1.006 16.281 1.917 1 87.62 46 LEU B C 1
ATOM 1511 O O . LEU B 1 46 ? -1.316 17.469 1.85 1 87.62 46 LEU B O 1
ATOM 1515 N N . ALA B 1 47 ? 0.073 15.812 2.436 1 79.88 47 ALA B N 1
ATOM 1516 C CA . ALA B 1 47 ? 1.133 16.688 2.926 1 79.88 47 ALA B CA 1
ATOM 1517 C C . ALA B 1 47 ? 0.59 17.688 3.938 1 79.88 47 ALA B C 1
ATOM 1519 O O . ALA B 1 47 ? -0.127 17.312 4.871 1 79.88 47 ALA B O 1
ATOM 1520 N N . SER B 1 48 ? 0.935 18.984 3.824 1 80.56 48 SER B N 1
ATOM 1521 C CA . SER B 1 48 ? 0.591 20.031 4.785 1 80.56 48 SER B CA 1
ATOM 1522 C C . SER B 1 48 ? -0.9 20.344 4.75 1 80.56 48 SER B C 1
ATOM 1524 O O . SER B 1 48 ? -1.444 20.906 5.703 1 80.56 48 SER B O 1
ATOM 1526 N N . GLY B 1 49 ? -1.594 19.875 3.754 1 83.06 49 GLY B N 1
ATOM 1527 C CA . GLY B 1 49 ? -3.006 20.203 3.617 1 83.06 49 GLY B CA 1
ATOM 1528 C C . GLY B 1 49 ? -3.918 19.125 4.188 1 83.06 49 GLY B C 1
ATOM 1529 O O . GLY B 1 49 ? -5.141 19.281 4.176 1 83.06 49 GLY B O 1
ATOM 1530 N N . ALA B 1 50 ? -3.299 18.141 4.812 1 89.81 50 ALA B N 1
ATOM 1531 C CA . ALA B 1 50 ? -4.086 16.984 5.234 1 89.81 50 ALA B CA 1
ATOM 1532 C C . ALA B 1 50 ? -5.082 17.375 6.324 1 89.81 50 ALA B C 1
ATOM 1534 O O . ALA B 1 50 ? -6.262 17 6.254 1 89.81 50 ALA B O 1
ATOM 1535 N N . SER B 1 51 ? -4.645 18.094 7.332 1 89.19 51 SER B N 1
ATOM 1536 C CA . SER B 1 51 ? -5.5 18.453 8.453 1 89.19 51 SER B CA 1
ATOM 1537 C C . SER B 1 51 ? -6.637 19.375 8.016 1 89.19 51 SER B C 1
ATOM 1539 O O . SER B 1 51 ? -7.789 19.172 8.391 1 89.19 51 SER B O 1
ATOM 1541 N N . ILE B 1 52 ? -6.301 20.406 7.242 1 90.75 52 ILE B N 1
ATOM 1542 C CA . ILE B 1 52 ? -7.309 21.344 6.762 1 90.75 52 ILE B CA 1
ATOM 1543 C C . ILE B 1 52 ? -8.312 20.609 5.871 1 90.75 52 ILE B C 1
ATOM 1545 O O . ILE B 1 52 ? -9.523 20.766 6.035 1 90.75 52 ILE B O 1
ATOM 1549 N N . PHE B 1 53 ? -7.816 19.781 5 1 92.12 53 PHE B N 1
ATOM 1550 C CA . PHE B 1 53 ? -8.68 19.047 4.078 1 92.12 53 PHE B CA 1
ATOM 1551 C C . PHE B 1 53 ? -9.625 18.125 4.84 1 92.12 53 PHE B C 1
ATOM 1553 O O . PHE B 1 53 ? -10.82 18.062 4.543 1 92.12 53 PHE B O 1
ATOM 1560 N N . SER B 1 54 ? -9.086 17.312 5.777 1 93.19 54 SER B N 1
ATOM 1561 C CA . SER B 1 54 ? -9.898 16.344 6.508 1 93.19 54 SER B CA 1
ATOM 1562 C C . SER B 1 54 ? -11 17.031 7.301 1 93.19 54 SER B C 1
ATOM 1564 O O . SER B 1 54 ? -12.07 16.453 7.512 1 93.19 54 SER B O 1
ATOM 1566 N N . ARG B 1 55 ? -10.812 18.234 7.777 1 94.25 55 ARG B N 1
ATOM 1567 C CA . ARG B 1 55 ? -11.812 18.984 8.531 1 94.25 55 ARG B CA 1
ATOM 1568 C C . ARG B 1 55 ? -12.844 19.609 7.602 1 94.25 55 ARG B C 1
ATOM 1570 O O . ARG B 1 55 ? -14.039 19.641 7.918 1 94.25 55 ARG B O 1
ATOM 1577 N N . LYS B 1 56 ? -12.445 20.078 6.453 1 94.81 56 LYS B N 1
ATOM 1578 C CA . LYS B 1 56 ? -13.352 20.719 5.496 1 94.81 56 LYS B CA 1
ATOM 1579 C C . LYS B 1 56 ? -14.148 19.672 4.719 1 94.81 56 LYS B C 1
ATOM 1581 O O . LYS B 1 56 ? -15.305 19.922 4.359 1 94.81 56 LYS B O 1
ATOM 1586 N N . HIS B 1 57 ? -13.453 18.562 4.41 1 94.44 57 HIS B N 1
ATOM 1587 C CA . HIS B 1 57 ? -14.055 17.5 3.615 1 94.44 57 HIS B CA 1
ATOM 1588 C C . HIS B 1 57 ? -13.844 16.141 4.266 1 94.44 57 HIS B C 1
ATOM 1590 O O . HIS B 1 57 ? -13.203 15.266 3.682 1 94.44 57 HIS B O 1
ATOM 1596 N N . PRO B 1 58 ? -14.477 15.844 5.398 1 95 58 PRO B N 1
ATOM 1597 C CA . PRO B 1 58 ? -14.234 14.609 6.145 1 95 58 PRO B CA 1
ATOM 1598 C C . PRO B 1 58 ? -14.695 13.367 5.383 1 95 58 PRO B C 1
ATOM 1600 O O . PRO B 1 58 ? -14.039 12.32 5.438 1 95 58 PRO B O 1
ATOM 1603 N N . LEU B 1 59 ? -15.773 13.477 4.625 1 95.69 59 LEU B N 1
ATOM 1604 C CA . LEU B 1 59 ? -16.297 12.328 3.898 1 95.69 59 LEU B CA 1
ATOM 1605 C C . LEU B 1 59 ? -15.359 11.93 2.764 1 95.69 59 LEU B C 1
ATOM 1607 O O . LEU B 1 59 ? -15.133 10.742 2.521 1 95.69 59 LEU B O 1
ATOM 1611 N N . SER B 1 60 ? -14.875 12.945 2.027 1 94.88 60 SER B N 1
ATOM 1612 C CA . SER B 1 60 ? -13.93 12.672 0.954 1 94.88 60 SER B CA 1
ATOM 1613 C C . SER B 1 60 ? -12.648 12.047 1.493 1 94.88 60 SER B C 1
ATOM 1615 O O . SER B 1 60 ? -12.102 11.109 0.896 1 94.88 60 SER B O 1
ATOM 1617 N N . CYS B 1 61 ? -12.234 12.531 2.605 1 95.62 61 CYS B N 1
ATOM 1618 C CA . CYS B 1 61 ? -11.031 12.008 3.25 1 95.62 61 CYS B CA 1
ATOM 1619 C C . CYS B 1 61 ? -11.25 10.562 3.703 1 95.62 61 CYS B C 1
ATOM 1621 O O . CYS B 1 61 ? -10.391 9.703 3.482 1 95.62 61 CYS B O 1
ATOM 1623 N N . TRP B 1 62 ? -12.375 10.305 4.328 1 96.56 62 TRP B N 1
ATOM 1624 C CA . TRP B 1 62 ? -12.742 8.969 4.785 1 96.56 62 TRP B CA 1
ATOM 1625 C C . TRP B 1 62 ? -12.82 7.996 3.615 1 96.56 62 TRP B C 1
ATOM 1627 O O . TRP B 1 62 ? -12.258 6.902 3.666 1 96.56 62 TRP B O 1
ATOM 1637 N N . LEU B 1 63 ? -13.461 8.375 2.568 1 94.5 63 LEU B N 1
ATOM 1638 C CA . LEU B 1 63 ? -13.648 7.512 1.406 1 94.5 63 LEU B CA 1
ATOM 1639 C C . LEU B 1 63 ? -12.305 7.156 0.777 1 94.5 63 LEU B C 1
ATOM 1641 O O . LEU B 1 63 ? -12.07 5.996 0.419 1 94.5 63 LEU B O 1
ATOM 1645 N N . SER B 1 64 ? -11.461 8.125 0.666 1 94.5 64 SER B N 1
ATOM 1646 C CA . SER B 1 64 ? -10.141 7.879 0.097 1 94.5 64 SER B CA 1
ATOM 1647 C C . SER B 1 64 ? -9.336 6.918 0.966 1 94.5 64 SER B C 1
ATOM 1649 O O . SER B 1 64 ? -8.648 6.035 0.451 1 94.5 64 SER B O 1
ATOM 1651 N N . SER B 1 65 ? -9.422 7.09 2.234 1 96 65 SER B N 1
ATOM 1652 C CA . SER B 1 65 ? -8.703 6.211 3.15 1 96 65 SER B CA 1
ATOM 1653 C C . SER B 1 65 ? -9.242 4.785 3.084 1 96 65 SER B C 1
ATOM 1655 O O . SER B 1 65 ? -8.469 3.824 3.115 1 96 65 SER B O 1
ATOM 1657 N N . MET B 1 66 ? -10.594 4.605 2.977 1 94.44 66 MET B N 1
ATOM 1658 C CA . MET B 1 66 ? -11.195 3.279 2.854 1 94.44 66 MET B CA 1
ATOM 1659 C C . MET B 1 66 ? -10.789 2.615 1.542 1 94.44 66 MET B C 1
ATOM 1661 O O . MET B 1 66 ? -10.492 1.421 1.513 1 94.44 66 MET B O 1
ATOM 1665 N N . LEU B 1 67 ? -10.766 3.414 0.503 1 92.19 67 LEU B N 1
ATOM 1666 C CA . LEU B 1 67 ? -10.367 2.885 -0.795 1 92.19 67 LEU B CA 1
ATOM 1667 C C . LEU B 1 67 ? -8.93 2.377 -0.755 1 92.19 67 LEU B C 1
ATOM 1669 O O . LEU B 1 67 ? -8.609 1.348 -1.356 1 92.19 67 LEU B O 1
ATOM 1673 N N . MET B 1 68 ? -8.117 3.107 -0.036 1 93.88 68 MET B N 1
ATOM 1674 C CA . MET B 1 68 ? -6.723 2.686 0.082 1 93.88 68 MET B CA 1
ATOM 1675 C C . MET B 1 68 ? -6.605 1.435 0.947 1 93.88 68 MET B C 1
ATOM 1677 O O . MET B 1 68 ? -5.812 0.541 0.648 1 93.88 68 MET B O 1
ATOM 1681 N N . CYS B 1 69 ? -7.324 1.332 1.95 1 92.94 69 CYS B N 1
ATOM 1682 C CA . CYS B 1 69 ? -7.281 0.193 2.861 1 92.94 69 CYS B CA 1
ATOM 1683 C C . CYS B 1 69 ? -7.754 -1.078 2.166 1 92.94 69 CYS B C 1
ATOM 1685 O O . CYS B 1 69 ? -7.23 -2.164 2.424 1 92.94 69 CYS B O 1
ATOM 1687 N N . PHE B 1 70 ? -8.695 -0.938 1.269 1 91 70 PHE B N 1
ATOM 1688 C CA . PHE B 1 70 ? -9.305 -2.109 0.648 1 91 70 PHE B CA 1
ATOM 1689 C C . PHE B 1 70 ? -8.961 -2.178 -0.835 1 91 70 PHE B C 1
ATOM 1691 O O . PHE B 1 70 ? -9.633 -2.869 -1.602 1 91 70 PHE B O 1
ATOM 1698 N N . ALA B 1 71 ? -8.008 -1.408 -1.229 1 90.19 71 ALA B N 1
ATOM 1699 C CA . ALA B 1 71 ? -7.633 -1.301 -2.637 1 90.19 71 ALA B CA 1
ATOM 1700 C C . ALA B 1 71 ? -7.344 -2.676 -3.232 1 90.19 71 ALA B C 1
ATOM 1702 O O . ALA B 1 71 ? -7.797 -2.99 -4.336 1 90.19 71 ALA B O 1
ATOM 1703 N N . GLY B 1 72 ? -6.57 -3.518 -2.57 1 87.44 72 GLY B N 1
ATOM 1704 C CA . GLY B 1 72 ? -6.234 -4.848 -3.055 1 87.44 72 GLY B CA 1
ATOM 1705 C C . GLY B 1 72 ? -7.453 -5.715 -3.309 1 87.44 72 GLY B C 1
ATOM 1706 O O . GLY B 1 72 ? -7.57 -6.332 -4.371 1 87.44 72 GLY B O 1
ATOM 1707 N N . SER B 1 73 ? -8.281 -5.738 -2.338 1 86.19 73 SER B N 1
ATOM 1708 C CA . SER B 1 73 ? -9.492 -6.543 -2.469 1 86.19 73 SER B CA 1
ATOM 1709 C C . SER B 1 73 ? -10.391 -6.016 -3.58 1 86.19 73 SER B C 1
ATOM 1711 O O . SER B 1 73 ? -10.977 -6.793 -4.336 1 86.19 73 SER B O 1
ATOM 1713 N N . PHE B 1 74 ? -10.508 -4.723 -3.707 1 89.19 74 PHE B N 1
ATOM 1714 C CA . PHE B 1 74 ? -11.312 -4.094 -4.746 1 89.19 74 PHE B CA 1
ATOM 1715 C C . PHE B 1 74 ? -10.805 -4.477 -6.133 1 89.19 74 PHE B C 1
ATOM 1717 O O . PHE B 1 74 ? -11.578 -4.91 -6.984 1 89.19 74 PHE B O 1
ATOM 1724 N N . LEU B 1 75 ? -9.586 -4.344 -6.309 1 88.38 75 LEU B N 1
ATOM 1725 C CA . LEU B 1 75 ? -8.992 -4.594 -7.617 1 88.38 75 LEU B CA 1
ATOM 1726 C C . LEU B 1 75 ? -9.047 -6.074 -7.969 1 88.38 75 LEU B C 1
ATOM 1728 O O . LEU B 1 75 ? -9.359 -6.438 -9.102 1 88.38 75 LEU B O 1
ATOM 1732 N N . ALA B 1 76 ? -8.742 -6.926 -7.035 1 87.38 76 ALA B N 1
ATOM 1733 C CA . ALA B 1 76 ? -8.781 -8.367 -7.273 1 87.38 76 ALA B CA 1
ATOM 1734 C C . ALA B 1 76 ? -10.188 -8.82 -7.664 1 87.38 76 ALA B C 1
ATOM 1736 O O . ALA B 1 76 ? -10.352 -9.57 -8.633 1 87.38 76 ALA B O 1
ATOM 1737 N N . ASN B 1 77 ? -11.164 -8.367 -6.906 1 88.31 77 ASN B N 1
ATOM 1738 C CA . ASN B 1 77 ? -12.539 -8.719 -7.227 1 88.31 77 ASN B CA 1
ATOM 1739 C C . ASN B 1 77 ? -12.953 -8.188 -8.594 1 88.31 77 ASN B C 1
ATOM 1741 O O . ASN B 1 77 ? -13.641 -8.875 -9.352 1 88.31 77 ASN B O 1
ATOM 1745 N N . PHE B 1 78 ? -12.586 -7.023 -8.93 1 88.94 78 PHE B N 1
ATOM 1746 C CA . PHE B 1 78 ? -12.883 -6.414 -10.219 1 88.94 78 PHE B CA 1
ATOM 1747 C C . PHE B 1 78 ? -12.258 -7.219 -11.352 1 88.94 78 PHE B C 1
ATOM 1749 O O . PHE B 1 78 ? -12.922 -7.523 -12.344 1 88.94 78 PHE B O 1
ATOM 1756 N N . LEU B 1 79 ? -11.008 -7.621 -11.195 1 88.75 79 LEU B N 1
ATOM 1757 C CA . LEU B 1 79 ? -10.273 -8.336 -12.234 1 88.75 79 LEU B CA 1
ATOM 1758 C C . LEU B 1 79 ? -10.797 -9.758 -12.391 1 88.75 79 LEU B C 1
ATOM 1760 O O . LEU B 1 79 ? -10.82 -10.297 -13.5 1 88.75 79 LEU B O 1
ATOM 1764 N N . LEU B 1 80 ? -11.219 -10.305 -11.289 1 87.44 80 LEU B N 1
ATOM 1765 C CA . LEU B 1 80 ? -11.688 -11.688 -11.312 1 87.44 80 LEU B CA 1
ATOM 1766 C C . LEU B 1 80 ? -13.18 -11.75 -11.633 1 87.44 80 LEU B C 1
ATOM 1768 O O . LEU B 1 80 ? -13.75 -12.836 -11.719 1 87.44 80 LEU B O 1
ATOM 1772 N N . GLY B 1 81 ? -13.797 -10.57 -11.781 1 85.75 81 GLY B N 1
ATOM 1773 C CA . GLY B 1 81 ? -15.219 -10.531 -12.102 1 85.75 81 GLY B CA 1
ATOM 1774 C C . GLY B 1 81 ? -16.109 -10.805 -10.906 1 85.75 81 GLY B C 1
ATOM 1775 O O . GLY B 1 81 ? -17.234 -11.297 -11.055 1 85.75 81 GLY B O 1
ATOM 1776 N N . GLU B 1 82 ? -15.57 -10.625 -9.789 1 84.56 82 GLU B N 1
ATOM 1777 C CA . GLU B 1 82 ? -16.328 -10.789 -8.547 1 84.56 82 GLU B CA 1
ATOM 1778 C C . GLU B 1 82 ? -16.906 -9.461 -8.078 1 84.56 82 GLU B C 1
ATOM 1780 O O . GLU B 1 82 ? -16.484 -8.391 -8.523 1 84.56 82 GLU B O 1
ATOM 1785 N N . PRO B 1 83 ? -17.938 -9.523 -7.254 1 84.44 83 PRO B N 1
ATOM 1786 C CA . PRO B 1 83 ? -18.516 -8.273 -6.742 1 84.44 83 PRO B CA 1
ATOM 1787 C C . PRO B 1 83 ? -17.484 -7.422 -6.004 1 84.44 83 PRO B C 1
ATOM 1789 O O . PRO B 1 83 ? -16.797 -7.914 -5.105 1 84.44 83 PRO B O 1
ATOM 1792 N N . VAL B 1 84 ? -17.438 -6.172 -6.441 1 81.38 84 VAL B N 1
ATOM 1793 C CA . VAL B 1 84 ? -16.469 -5.234 -5.895 1 81.38 84 VAL B CA 1
ATOM 1794 C C . VAL B 1 84 ? -16.891 -4.805 -4.492 1 81.38 84 VAL B C 1
ATOM 1796 O O . VAL B 1 84 ? -16.078 -4.316 -3.709 1 81.38 84 VAL B O 1
ATOM 1799 N N . ILE B 1 85 ? -18.125 -5.062 -4.152 1 77.81 85 ILE B N 1
ATOM 1800 C CA . ILE B 1 85 ? -18.672 -4.578 -2.887 1 77.81 85 ILE B CA 1
ATOM 1801 C C . ILE B 1 85 ? -18.375 -5.582 -1.777 1 77.81 85 ILE B C 1
ATOM 1803 O O . ILE B 1 85 ? -18.625 -5.312 -0.602 1 77.81 85 ILE B O 1
ATOM 1807 N N . ALA B 1 86 ? -17.719 -6.551 -2.047 1 74 86 ALA B N 1
ATOM 1808 C CA . ALA B 1 86 ? -17.484 -7.645 -1.109 1 74 86 ALA B CA 1
ATOM 1809 C C . ALA B 1 86 ? -16.766 -7.145 0.148 1 74 86 ALA B C 1
ATOM 1811 O O . ALA B 1 86 ? -17.156 -7.496 1.266 1 74 86 ALA B O 1
ATOM 1812 N N . PRO B 1 87 ? -15.82 -6.25 -0.035 1 68.88 87 PRO B N 1
ATOM 1813 C CA . PRO B 1 87 ? -15.164 -5.793 1.191 1 68.88 87 PRO B CA 1
ATOM 1814 C C . PRO B 1 87 ? -16.094 -4.98 2.09 1 68.88 87 PRO B C 1
ATOM 1816 O O . PRO B 1 87 ? -15.922 -4.965 3.311 1 68.88 87 PRO B O 1
ATOM 1819 N N . PHE B 1 88 ? -17.016 -4.453 1.503 1 75.44 88 PHE B N 1
ATOM 1820 C CA . PHE B 1 88 ? -17.922 -3.611 2.27 1 75.44 88 PHE B CA 1
ATOM 1821 C C . PHE B 1 88 ? -18.984 -4.457 2.969 1 75.44 88 PHE B C 1
ATOM 1823 O O . PHE B 1 88 ? -19.719 -3.955 3.816 1 75.44 88 PHE B O 1
ATOM 1830 N N . LYS B 1 89 ? -18.859 -5.672 2.576 1 76.62 89 LYS B N 1
ATOM 1831 C CA . LYS B 1 89 ? -19.797 -6.582 3.236 1 76.62 89 LYS B CA 1
ATOM 1832 C C . LYS B 1 89 ? -19.281 -7.008 4.605 1 76.62 89 LYS B C 1
ATOM 1834 O O . LYS B 1 89 ? -20.031 -7.504 5.438 1 76.62 89 LYS B O 1
ATOM 1839 N N . ARG B 1 90 ? -18.016 -6.824 4.766 1 82.44 90 ARG B N 1
ATOM 1840 C CA . ARG B 1 90 ? -17.453 -7.098 6.082 1 82.44 90 ARG B CA 1
ATOM 1841 C C . ARG B 1 90 ? -17.484 -5.855 6.965 1 82.44 90 ARG B C 1
ATOM 1843 O O . ARG B 1 90 ? -16.469 -5.191 7.152 1 82.44 90 ARG B O 1
ATOM 1850 N N . HIS B 1 91 ? -18.562 -5.691 7.602 1 85.25 91 HIS B N 1
ATOM 1851 C CA . HIS B 1 91 ? -18.844 -4.484 8.367 1 85.25 91 HIS B CA 1
ATOM 1852 C C . HIS B 1 91 ? -17.828 -4.297 9.492 1 85.25 91 HIS B C 1
ATOM 1854 O O . HIS B 1 91 ? -17.453 -3.166 9.805 1 85.25 91 HIS B O 1
ATOM 1860 N N . ASP B 1 92 ? -17.422 -5.375 9.984 1 86.25 92 ASP B N 1
ATOM 1861 C CA . ASP B 1 92 ? -16.453 -5.305 11.07 1 86.25 92 ASP B CA 1
ATOM 1862 C C . ASP B 1 92 ? -15.133 -4.699 10.586 1 86.25 92 ASP B C 1
ATOM 1864 O O . ASP B 1 92 ? -14.5 -3.93 11.312 1 86.25 92 ASP B O 1
ATOM 1868 N N . ASP B 1 93 ? -14.805 -5.047 9.43 1 88.75 93 ASP B N 1
ATOM 1869 C CA . ASP B 1 93 ? -13.57 -4.52 8.867 1 88.75 93 ASP B CA 1
ATOM 1870 C C . ASP B 1 93 ? -13.68 -3.016 8.617 1 88.75 93 ASP B C 1
ATOM 1872 O O . ASP B 1 93 ? -12.75 -2.262 8.914 1 88.75 93 ASP B O 1
ATOM 1876 N N . ILE B 1 94 ? -14.812 -2.629 8.133 1 92.06 94 ILE B N 1
ATOM 1877 C CA . ILE B 1 94 ? -15.023 -1.219 7.816 1 92.06 94 ILE B CA 1
ATOM 1878 C C . ILE B 1 94 ? -15.055 -0.401 9.102 1 92.06 94 ILE B C 1
ATOM 1880 O O . ILE B 1 94 ? -14.477 0.689 9.172 1 92.06 94 ILE B O 1
ATOM 1884 N N . LEU B 1 95 ? -15.711 -0.988 10.055 1 93.06 95 LEU B N 1
ATOM 1885 C CA . LEU B 1 95 ? -15.789 -0.302 11.344 1 93.06 95 LEU B CA 1
ATOM 1886 C C . LEU B 1 95 ? -14.398 -0.124 11.945 1 93.06 95 LEU B C 1
ATOM 1888 O O . LEU B 1 95 ? -14.047 0.97 12.398 1 93.06 95 LEU B O 1
ATOM 1892 N N . LEU B 1 96 ? -13.641 -1.169 11.961 1 92.81 96 LEU B N 1
ATOM 1893 C CA . LEU B 1 96 ? -12.289 -1.11 12.508 1 92.81 96 LEU B CA 1
ATOM 1894 C C . LEU B 1 96 ? -11.43 -0.114 11.727 1 92.81 96 LEU B C 1
ATOM 1896 O O . LEU B 1 96 ? -10.734 0.708 12.328 1 92.81 96 LEU B O 1
ATOM 1900 N N . ALA B 1 97 ? -11.539 -0.172 10.391 1 95.06 97 ALA B N 1
ATOM 1901 C CA . ALA B 1 97 ? -10.789 0.757 9.555 1 95.06 97 ALA B CA 1
ATOM 1902 C C . ALA B 1 97 ? -11.203 2.199 9.828 1 95.06 97 ALA B C 1
ATOM 1904 O O . ALA B 1 97 ? -10.359 3.102 9.836 1 95.06 97 ALA B O 1
ATOM 1905 N N . THR B 1 98 ? -12.469 2.379 10.07 1 96.56 98 THR B N 1
ATOM 1906 C CA . THR B 1 98 ? -12.984 3.715 10.344 1 96.56 98 THR B CA 1
ATOM 1907 C C . THR B 1 98 ? -12.445 4.242 11.672 1 96.56 98 THR B C 1
ATOM 1909 O O . THR B 1 98 ? -12.047 5.406 11.766 1 96.56 98 THR B O 1
ATOM 1912 N N . ILE B 1 99 ? -12.469 3.434 12.625 1 96.38 99 ILE B N 1
ATOM 1913 C CA . ILE B 1 99 ? -11.961 3.826 13.938 1 96.38 99 ILE B CA 1
ATOM 1914 C C . ILE B 1 99 ? -1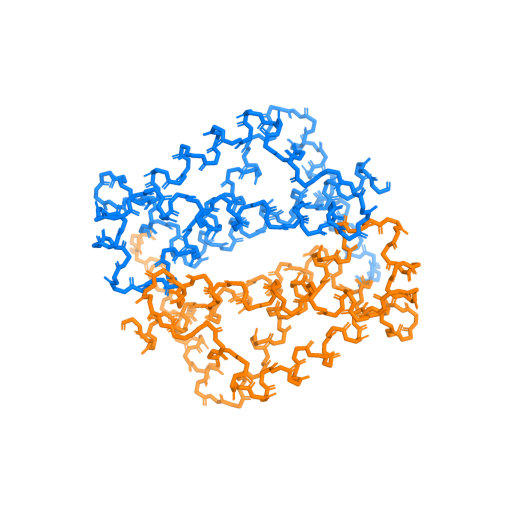0.484 4.195 13.828 1 96.38 99 ILE B C 1
ATOM 1916 O O . ILE B 1 99 ? -10.055 5.223 14.367 1 96.38 99 ILE B O 1
ATOM 1920 N N . VAL B 1 100 ? -9.734 3.398 13.172 1 96.25 100 VAL B N 1
ATOM 1921 C CA . VAL B 1 100 ? -8.305 3.652 13 1 96.25 100 VAL B CA 1
ATOM 1922 C C . VAL B 1 100 ? -8.102 4.953 12.227 1 96.25 100 VAL B C 1
ATOM 1924 O O . VAL B 1 100 ? -7.277 5.785 12.617 1 96.25 100 VAL B O 1
ATOM 1927 N N . TRP B 1 101 ? -8.883 5.074 11.125 1 97.12 101 TRP B N 1
ATOM 1928 C CA . TRP B 1 101 ? -8.828 6.297 10.328 1 97.12 101 TRP B CA 1
ATOM 1929 C C . TRP B 1 101 ? -9.094 7.523 11.195 1 97.12 101 TRP B C 1
ATOM 1931 O O . TRP B 1 101 ? -8.359 8.516 11.117 1 97.12 101 TRP B O 1
ATOM 1941 N N . TYR B 1 102 ? -10.117 7.418 11.984 1 97.44 102 TYR B N 1
ATOM 1942 C CA . TYR B 1 102 ? -10.469 8.531 12.859 1 97.44 102 TYR B CA 1
ATOM 1943 C C . TYR B 1 102 ? -9.328 8.859 13.805 1 97.44 102 TYR B C 1
ATOM 1945 O O . TYR B 1 102 ? -9.016 10.031 14.031 1 97.44 102 TYR B O 1
ATOM 1953 N N . MET B 1 103 ? -8.758 7.926 14.359 1 96.44 103 MET B N 1
ATOM 1954 C CA . MET B 1 103 ? -7.664 8.125 15.305 1 96.44 103 MET B CA 1
ATOM 1955 C C . MET B 1 103 ? -6.453 8.742 14.609 1 96.44 103 MET B C 1
ATOM 1957 O O . MET B 1 103 ? -5.773 9.594 15.188 1 96.44 103 MET B O 1
ATOM 1961 N N . VAL B 1 104 ? -6.156 8.406 13.438 1 96.25 104 VAL B N 1
ATOM 1962 C CA . VAL B 1 104 ? -4.996 8.898 12.703 1 96.25 104 VAL B CA 1
ATOM 1963 C C . VAL B 1 104 ? -5.191 10.375 12.352 1 96.25 104 VAL B C 1
ATOM 1965 O O . VAL B 1 104 ? -4.246 11.164 12.414 1 96.25 104 VAL B O 1
ATOM 1968 N N . PHE B 1 105 ? -6.414 10.742 12.031 1 95.81 105 PHE B N 1
ATOM 1969 C CA . PHE B 1 105 ? -6.637 12.102 11.539 1 95.81 105 PHE B CA 1
ATOM 1970 C C . PHE B 1 105 ? -7.023 13.031 12.68 1 95.81 105 PHE B C 1
ATOM 1972 O O . PHE B 1 105 ? -6.762 14.234 12.625 1 95.81 105 PHE B O 1
ATOM 1979 N N . TYR B 1 106 ? -7.598 12.492 13.766 1 94.81 106 TYR B N 1
ATOM 1980 C CA . TYR B 1 106 ? -8.227 13.43 14.688 1 94.81 106 TYR B CA 1
ATOM 1981 C C . TYR B 1 106 ? -7.848 13.109 16.125 1 94.81 106 TYR B C 1
ATOM 1983 O O . TYR B 1 106 ? -8.375 13.719 17.062 1 94.81 106 TYR B O 1
ATOM 1991 N N . SER B 1 107 ? -6.953 12.227 16.438 1 92.75 107 SER B N 1
ATOM 1992 C CA . SER B 1 107 ? -6.57 11.93 17.812 1 92.75 107 SER B CA 1
ATOM 1993 C C . SER B 1 107 ? -6.031 13.164 18.516 1 92.75 107 SER B C 1
ATOM 1995 O O . SER B 1 107 ? -5.398 14.016 17.891 1 92.75 107 SER B O 1
ATOM 1997 N N . PRO B 1 108 ? -6.305 13.18 19.812 1 91.31 108 PRO B N 1
ATOM 1998 C CA . PRO B 1 108 ? -5.758 14.305 20.578 1 91.31 108 PRO B CA 1
ATOM 1999 C C . PRO B 1 108 ? -4.238 14.406 20.484 1 91.31 108 PRO B C 1
ATOM 2001 O O . PRO B 1 108 ? -3.545 13.383 20.5 1 91.31 108 PRO B O 1
ATOM 2004 N N . PHE B 1 109 ? -3.676 15.539 20.219 1 91.62 109 PHE B N 1
ATOM 2005 C CA . PHE B 1 109 ? -2.258 15.859 20.109 1 91.62 109 PHE B CA 1
ATOM 2006 C C . PHE B 1 109 ? -1.631 15.133 18.922 1 91.62 109 PHE B C 1
ATOM 2008 O O . PHE B 1 109 ? -0.406 15.023 18.844 1 91.62 109 PHE B O 1
ATOM 2015 N N . ASP B 1 110 ? -2.482 14.562 18.109 1 91.25 110 ASP B N 1
ATOM 2016 C CA . ASP B 1 110 ? -1.999 13.883 16.922 1 91.25 110 ASP B CA 1
ATOM 2017 C C . ASP B 1 110 ? -1.057 12.742 17.281 1 91.25 110 ASP B C 1
ATOM 2019 O O . ASP B 1 110 ? -0.055 12.516 16.594 1 91.25 110 ASP B O 1
ATOM 2023 N N . ILE B 1 111 ? -1.449 12.07 18.344 1 90.56 111 ILE B N 1
ATOM 2024 C CA . ILE B 1 111 ? -0.522 11.102 18.922 1 90.56 111 ILE B CA 1
ATOM 2025 C C . ILE B 1 111 ? -0.374 9.906 17.984 1 90.56 111 ILE B C 1
ATOM 2027 O O . ILE B 1 111 ? 0.73 9.391 17.797 1 90.56 111 ILE B O 1
ATOM 2031 N N . VAL B 1 112 ? -1.414 9.438 17.406 1 91.25 112 VAL B N 1
ATOM 2032 C CA . VAL B 1 112 ? -1.364 8.25 16.547 1 91.25 112 VAL B CA 1
ATOM 2033 C C . VAL B 1 112 ? -0.524 8.539 15.312 1 91.25 112 VAL B C 1
ATOM 2035 O O . VAL B 1 112 ? 0.349 7.746 14.945 1 91.25 112 VAL B O 1
ATOM 2038 N N . TYR B 1 113 ? -0.764 9.664 14.758 1 90.44 113 TYR B N 1
ATOM 2039 C CA . TYR B 1 113 ? -0.013 10.047 13.57 1 90.44 113 TYR B CA 1
ATOM 2040 C C . TYR B 1 113 ? 1.457 10.273 13.898 1 90.44 113 TYR B C 1
ATOM 2042 O O . TYR B 1 113 ? 2.342 9.766 13.203 1 90.44 113 TYR B O 1
ATOM 2050 N N . LYS B 1 114 ? 1.722 10.969 14.969 1 89.5 114 LYS B N 1
ATOM 2051 C CA . LYS B 1 114 ? 3.084 11.32 15.359 1 89.5 114 LYS B CA 1
ATOM 2052 C C . LYS B 1 114 ? 3.885 10.078 15.734 1 89.5 114 LYS B C 1
ATOM 2054 O O . LYS B 1 114 ? 5.078 9.984 15.438 1 89.5 114 LYS B O 1
ATOM 2059 N N . THR B 1 115 ? 3.258 9.156 16.344 1 89.12 115 THR B N 1
ATOM 2060 C CA . THR B 1 115 ? 3.941 7.93 16.75 1 89.12 115 THR B CA 1
ATOM 2061 C C . THR B 1 115 ? 4.156 7.012 15.547 1 89.12 115 THR B C 1
ATOM 2063 O O . THR B 1 115 ? 5.223 6.41 15.398 1 89.12 115 THR B O 1
ATOM 2066 N N . SER B 1 116 ? 3.188 6.953 14.688 1 87.62 116 SER B N 1
ATOM 2067 C CA . SER B 1 116 ? 3.227 6.02 13.57 1 87.62 116 SER B CA 1
ATOM 2068 C C . SER B 1 116 ? 4.156 6.52 12.469 1 87.62 116 SER B C 1
ATOM 2070 O O . SER B 1 116 ? 4.582 5.742 11.609 1 87.62 116 SER B O 1
ATOM 2072 N N . LYS B 1 117 ? 4.469 7.746 12.508 1 83.25 117 LYS B N 1
ATOM 2073 C CA . LYS B 1 117 ? 5.324 8.289 11.453 1 83.25 117 LYS B CA 1
ATOM 2074 C C . LYS B 1 117 ? 6.797 8.047 11.766 1 83.25 117 LYS B C 1
ATOM 2076 O O . LYS B 1 117 ? 7.656 8.227 10.898 1 83.25 117 LYS B O 1
ATOM 2081 N N . LEU B 1 118 ? 7.105 7.555 13.008 1 83.12 118 LEU B N 1
ATOM 2082 C CA . LEU B 1 118 ? 8.477 7.195 13.352 1 83.12 118 LEU B CA 1
ATOM 2083 C C . LEU B 1 118 ? 8.922 5.961 12.578 1 83.12 118 LEU B C 1
ATOM 2085 O O . LEU B 1 118 ? 8.18 4.98 12.477 1 83.12 118 LEU B O 1
ATOM 2089 N N . LEU B 1 119 ? 10.078 6.004 12.078 1 77.75 119 LEU B N 1
ATOM 2090 C CA . LEU B 1 119 ? 10.57 4.969 11.188 1 77.75 119 LEU B CA 1
ATOM 2091 C C . LEU B 1 119 ? 10.531 3.6 11.859 1 77.75 119 LEU B C 1
ATOM 2093 O O . LEU B 1 119 ? 10.047 2.629 11.281 1 77.75 119 LEU B O 1
ATOM 2097 N N . PRO B 1 120 ? 11.039 3.506 13.062 1 79.88 120 PRO B N 1
ATOM 2098 C CA . PRO B 1 120 ? 10.977 2.18 13.68 1 79.88 120 PRO B CA 1
ATOM 2099 C C . PRO B 1 120 ? 9.555 1.657 13.828 1 79.88 120 PRO B C 1
ATOM 2101 O O . PRO B 1 120 ? 9.312 0.456 13.68 1 79.88 120 PRO B O 1
ATOM 2104 N N . VAL B 1 121 ? 8.664 2.494 14.156 1 86.94 121 VAL B N 1
ATOM 2105 C CA . VAL B 1 121 ? 7.266 2.092 14.305 1 86.94 121 VAL B CA 1
ATOM 2106 C C . VAL B 1 121 ? 6.688 1.715 12.945 1 86.94 121 VAL B C 1
ATOM 2108 O O . VAL B 1 121 ? 5.984 0.709 12.82 1 86.94 121 VAL B O 1
ATOM 2111 N N . ARG B 1 122 ? 7.02 2.412 11.984 1 87.31 122 ARG B N 1
ATOM 2112 C CA . ARG B 1 122 ? 6.543 2.143 10.625 1 87.31 122 ARG B CA 1
ATOM 2113 C C . ARG B 1 122 ? 7.035 0.786 10.133 1 87.31 122 ARG B C 1
ATOM 2115 O O . ARG B 1 122 ? 6.309 0.072 9.438 1 87.31 122 ARG B O 1
ATOM 2122 N N . VAL B 1 123 ? 8.258 0.549 10.508 1 82.38 123 VAL B N 1
ATOM 2123 C CA . VAL B 1 123 ? 8.828 -0.726 10.086 1 82.38 123 VAL B CA 1
ATOM 2124 C C . VAL B 1 123 ? 8.078 -1.875 10.758 1 82.38 123 VAL B C 1
ATOM 2126 O O . VAL B 1 123 ? 7.754 -2.873 10.109 1 82.38 123 VAL B O 1
ATOM 2129 N N . VAL B 1 124 ? 7.816 -1.714 11.992 1 85.5 124 VAL B N 1
ATOM 2130 C CA . VAL B 1 124 ? 7.086 -2.748 12.711 1 85.5 124 VAL B CA 1
ATOM 2131 C C . VAL B 1 124 ? 5.688 -2.906 12.117 1 85.5 124 VAL B C 1
ATOM 2133 O O . VAL B 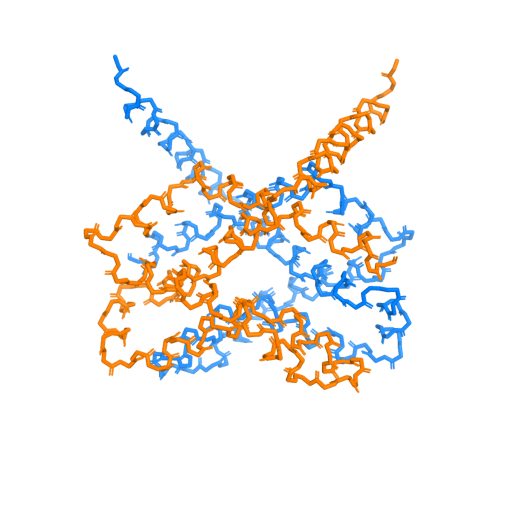1 124 ? 5.215 -4.027 11.922 1 85.5 124 VAL B O 1
ATOM 2136 N N . LEU B 1 125 ? 5.055 -1.831 11.836 1 89.44 125 LEU B N 1
ATOM 2137 C CA . LEU B 1 125 ? 3.73 -1.874 11.227 1 89.44 125 LEU B CA 1
ATOM 2138 C C . LEU B 1 125 ? 3.779 -2.562 9.867 1 89.44 125 LEU B C 1
ATOM 2140 O O . LEU B 1 125 ? 2.879 -3.33 9.523 1 89.44 125 LEU B O 1
ATOM 2144 N N . CYS B 1 126 ? 4.816 -2.332 9.141 1 87.38 126 CYS B N 1
ATOM 2145 C CA . CYS B 1 126 ? 4.992 -2.953 7.836 1 87.38 126 CYS B CA 1
ATOM 2146 C C . CYS B 1 126 ? 5.141 -4.465 7.965 1 87.38 126 CYS B C 1
ATOM 2148 O O . CYS B 1 126 ? 4.559 -5.219 7.18 1 87.38 126 CYS B O 1
ATOM 2150 N N . VAL B 1 127 ? 5.953 -4.801 8.898 1 83.19 127 VAL B N 1
ATOM 2151 C CA . VAL B 1 127 ? 6.164 -6.23 9.109 1 83.19 127 VAL B CA 1
ATOM 2152 C C . VAL B 1 127 ? 4.84 -6.898 9.477 1 83.19 127 VAL B C 1
ATOM 2154 O O . VAL B 1 127 ? 4.504 -7.957 8.945 1 83.19 127 VAL B O 1
ATOM 2157 N N . LEU B 1 128 ? 4.098 -6.301 10.336 1 83.88 128 LEU B N 1
ATOM 2158 C CA . LEU B 1 128 ? 2.814 -6.848 10.75 1 83.88 128 LEU B CA 1
ATOM 2159 C C . LEU B 1 128 ? 1.854 -6.949 9.57 1 83.88 128 LEU B C 1
ATOM 2161 O O . LEU B 1 128 ? 1.148 -7.949 9.422 1 83.88 128 LEU B O 1
ATOM 2165 N N . LYS B 1 129 ? 1.817 -5.969 8.781 1 86.19 129 LYS B N 1
ATOM 2166 C CA . LYS B 1 129 ? 0.955 -5.965 7.605 1 86.19 129 LYS B CA 1
ATOM 2167 C C . LYS B 1 129 ? 1.321 -7.094 6.652 1 86.19 129 LYS B C 1
ATOM 2169 O O . LYS B 1 129 ? 0.441 -7.754 6.094 1 86.19 129 LYS B O 1
ATOM 2174 N N . GLU B 1 130 ? 2.652 -7.324 6.496 1 81.44 130 GLU B N 1
ATOM 2175 C CA . GLU B 1 130 ? 3.111 -8.352 5.562 1 81.44 130 GLU B CA 1
ATOM 2176 C C . GLU B 1 130 ? 2.838 -9.75 6.105 1 81.44 130 GLU B C 1
ATOM 2178 O O . GLU B 1 130 ? 2.561 -10.672 5.344 1 81.44 130 GLU B O 1
ATOM 2183 N N . VAL B 1 131 ? 2.977 -9.836 7.348 1 78.12 131 VAL B N 1
ATOM 2184 C CA . VAL B 1 131 ? 2.654 -11.117 7.969 1 78.12 131 VAL B CA 1
ATOM 2185 C C . VAL B 1 131 ? 1.174 -11.438 7.762 1 78.12 131 VAL B C 1
ATOM 2187 O O . VAL B 1 131 ? 0.812 -12.57 7.453 1 78.12 131 VAL B O 1
ATOM 2190 N N . GLN B 1 132 ? 0.34 -10.469 7.895 1 77.75 132 GLN B N 1
ATOM 2191 C CA . GLN B 1 132 ? -1.087 -10.641 7.645 1 77.75 132 GLN B CA 1
ATOM 2192 C C . GLN B 1 132 ? -1.346 -11.086 6.207 1 77.75 132 GLN B C 1
ATOM 2194 O O . GLN B 1 132 ? -2.172 -11.969 5.961 1 77.75 132 GLN B O 1
ATOM 2199 N N . ARG B 1 133 ? -0.674 -10.398 5.363 1 77.25 133 ARG B N 1
ATOM 2200 C CA . ARG B 1 133 ? -0.856 -10.711 3.949 1 77.25 133 ARG B CA 1
ATOM 2201 C C . ARG B 1 133 ? -0.437 -12.141 3.645 1 77.25 133 ARG B C 1
ATOM 2203 O O . ARG B 1 133 ? -1.12 -12.852 2.9 1 77.25 133 ARG B O 1
ATOM 2210 N N . ALA B 1 134 ? 0.688 -12.586 4.16 1 71.81 134 ALA B N 1
ATOM 2211 C CA . ALA B 1 134 ? 1.173 -13.945 3.959 1 71.81 134 ALA B CA 1
ATOM 2212 C C . ALA B 1 134 ? 0.182 -14.969 4.508 1 71.81 134 ALA B C 1
ATOM 2214 O O . ALA B 1 134 ? -0.038 -16.016 3.902 1 71.81 134 ALA B O 1
ATOM 2215 N N . TYR B 1 135 ? -0.343 -14.578 5.578 1 71.31 135 TYR B N 1
ATOM 2216 C CA . TYR B 1 135 ? -1.326 -15.469 6.188 1 71.31 135 TYR B CA 1
ATOM 2217 C C . TYR B 1 135 ? -2.562 -15.602 5.305 1 71.31 135 TYR B C 1
ATOM 2219 O O . TYR B 1 135 ? -3.082 -16.703 5.109 1 71.31 135 TYR B O 1
ATOM 2227 N N . LYS B 1 136 ? -3.066 -14.477 4.828 1 70.56 136 LYS B N 1
ATOM 2228 C CA . LYS B 1 136 ? -4.258 -14.477 3.984 1 70.56 136 LYS B CA 1
ATOM 2229 C C . LYS B 1 136 ? -4.027 -15.281 2.705 1 70.56 136 LYS B C 1
ATOM 2231 O O . LYS B 1 136 ? -4.918 -16 2.25 1 70.56 136 LYS B O 1
ATOM 2236 N N . VAL B 1 137 ? -2.828 -15.188 2.168 1 67.75 137 VAL B N 1
ATOM 2237 C CA . VAL B 1 137 ? -2.49 -15.891 0.936 1 67.75 137 VAL B CA 1
ATOM 2238 C C . VAL B 1 137 ? -2.375 -17.391 1.211 1 67.75 137 VAL B C 1
ATOM 2240 O O . VAL B 1 137 ? -2.768 -18.203 0.378 1 67.75 137 VAL B O 1
ATOM 2243 N N . SER B 1 138 ? -1.839 -17.703 2.33 1 63.31 138 SER B N 1
ATOM 2244 C CA . SER B 1 138 ? -1.68 -19.109 2.674 1 63.31 138 SER B CA 1
ATOM 2245 C C . SER B 1 138 ? -3.023 -19.766 2.982 1 63.31 138 SER B C 1
ATOM 2247 O O . SER B 1 138 ? -3.223 -20.953 2.717 1 63.31 138 SER B O 1
ATOM 2249 N N . GLU B 1 139 ? -3.828 -19 3.609 1 58.34 139 GLU B N 1
ATOM 2250 C CA . GLU B 1 139 ? -5.125 -19.547 3.998 1 58.34 139 GLU B CA 1
ATOM 2251 C C . GLU B 1 139 ? -6.055 -19.656 2.795 1 58.34 139 GLU B C 1
ATOM 2253 O O . GLU B 1 139 ? -6.832 -20.609 2.699 1 58.34 139 GLU B O 1
ATOM 2258 N N . PHE B 1 140 ? -5.945 -18.594 1.932 1 51.59 140 PHE B N 1
ATOM 2259 C CA . PHE B 1 140 ? -6.914 -18.578 0.843 1 51.59 140 PHE B CA 1
ATOM 2260 C C . PHE B 1 140 ? -6.273 -19.031 -0.462 1 51.59 140 PHE B C 1
ATOM 2262 O O . PHE B 1 140 ? -6.957 -19.188 -1.475 1 51.59 140 PHE B O 1
ATOM 2269 N N . GLY B 1 141 ? -4.93 -19.078 -0.572 1 46.88 141 GLY B N 1
ATOM 2270 C CA . GLY B 1 141 ? -4.277 -19.578 -1.771 1 46.88 141 GLY B CA 1
ATOM 2271 C C . GLY B 1 141 ? -4.18 -21.094 -1.805 1 46.88 141 GLY B C 1
ATOM 2272 O O . GLY B 1 141 ? -4.34 -21.75 -0.776 1 46.88 141 GLY B O 1
#

Radius of gyration: 18.78 Å; Cα contacts (8 Å, |Δi|>4): 267; chains: 2; bounding box: 44×47×48 Å

pLDDT: mean 79.88, std 16.71, range [40.28, 97.5]

Nearest PDB structures (foldseek):
  5egi-assembly1_C  TM=8.729E-01  e=7.902E-12  Caenorhabditis elegans
  5eik-assembly1_A  TM=8.877E-01  e=2.322E-10  Caenorhabditis elegans
  6iz3-assembly1_B  TM=8.448E-01  e=3.298E-07  Xenopus laevis
  6iz1-assembly1_A  TM=8.507E-01  e=5.896E-06  Gallus gallus
  6iz0-assembly1_A  TM=8.524E-01  e=6.845E-06  Gallus gallus

Secondary structure (DSSP, 8-state):
--HHHHHHHHHHHHHHHHHHHHHTT-HHHHHHHHHHHHHHHHHHHTGGGHHHHHHH-HHHHHHHHHHHHTHHHHHHHHHHT--TTHHHH-HHHHHHHHHHHHHHHH-GGGHHHHHHTSHHHHHHHHHHHHHHHHHHHHHH-/--HHHHHHHHHHHHHHHHHHHHHTT-HHHHHHHHHHHHHHHHHHHTGGGHHHHHHH-HHHHHHHHHHHHTHHHHHHHHHHT--TTHHHH-HHHHHHHHHHHHHHHH-GGGHHHHHHTSHHHHHHHHHHHHHHHHHHHHHH-

Foldseek 3Di:
DDPVVVVVVVVVCVVVVLVVCPPDPCVLVLLLLLLLLLLLVLQVVCPPCSLVCCVVPVPVSLVNSVCSSCVVVQVVCVVVVHDSCVVVVPVVSSVSSSVSNCCCRPNVVNVSSVVCVDPVNVVVSVVSNVSSVVVVVVVVD/DDPVVVVVVVVCCVVVVLVVCVPPPCVLVLLLLLLLLLLLVLQVVCPPCSLVCCVVPVPVSLVNSVCSSCVVVQVVCVVVVHDSCVVVVPVVSSVSSSVSNCCCRPNVVNVSSVVCVDPVNVVVSVVSNVSSVVVCVVVVD

Sequence (282 aa):
MSLVDSFRVDQEILLNAASRVQRLKMFPYFDIAHYILMSIGVREDLASGASIFSRKHPLSCWLSSMLMCFAGSFLANFLLGEPVIAPFKRHDDILLATIVWYMVFYSPFDIVYKTSKLLPVRVVLCVLKEVQRAYKVSEFGMSLVDSFRVDQEILLNAASRVQRLKMFPYFDIAHYILMSIGVREDLASGASIFSRKHPLSCWLSSMLMCFAGSFLANFLLGEPVIAPFKRHDDILLATIVWYMVFYSPFDIVYKTSKLLPVRVVLCVLKEVQRAYKVSEFG